Protein AF-A0A950U201-F1 (afdb_monomer_lite)

Structure (mmCIF, N/CA/C/O backbone):
data_AF-A0A950U201-F1
#
_entry.id   AF-A0A950U201-F1
#
loop_
_atom_site.group_PDB
_atom_site.id
_atom_site.type_symbol
_atom_site.label_atom_id
_atom_site.label_alt_id
_atom_site.label_comp_id
_atom_site.label_asym_id
_atom_site.label_entity_id
_atom_site.label_seq_id
_atom_site.pdbx_PDB_ins_code
_atom_site.Cartn_x
_atom_site.Cartn_y
_atom_site.Cartn_z
_atom_site.occupancy
_atom_site.B_iso_or_equiv
_atom_site.auth_seq_id
_atom_site.auth_comp_id
_atom_site.auth_asym_id
_atom_site.auth_atom_id
_atom_site.pdbx_PDB_model_num
ATOM 1 N N . MET A 1 1 ? 47.376 -0.290 -80.838 1.00 70.44 1 MET A N 1
ATOM 2 C CA . MET A 1 1 ? 46.234 0.288 -80.079 1.00 70.44 1 MET A CA 1
ATOM 3 C C . MET A 1 1 ? 45.520 -0.656 -79.091 1.00 70.44 1 MET A C 1
ATOM 5 O O . MET A 1 1 ? 45.036 -0.162 -78.082 1.00 70.44 1 MET A O 1
ATOM 9 N N . LYS A 1 2 ? 45.413 -1.983 -79.304 1.00 83.62 2 LYS A N 1
ATOM 10 C CA . LYS A 1 2 ? 44.666 -2.876 -78.376 1.00 83.62 2 LYS A CA 1
ATOM 11 C C . LYS A 1 2 ? 45.346 -3.121 -77.011 1.00 83.62 2 LYS A C 1
ATOM 13 O O . LYS A 1 2 ? 44.644 -3.292 -76.021 1.00 83.62 2 LYS A O 1
ATOM 18 N N . LEU A 1 3 ? 46.681 -3.108 -76.944 1.00 85.50 3 LEU A N 1
ATOM 19 C CA . LEU A 1 3 ? 47.442 -3.324 -75.699 1.00 85.50 3 LEU A CA 1
ATOM 20 C C . LEU A 1 3 ? 47.261 -2.182 -74.682 1.00 85.50 3 LEU A C 1
ATOM 22 O O . LEU A 1 3 ? 47.041 -2.454 -73.507 1.00 85.50 3 LEU A O 1
ATOM 26 N N . GLY A 1 4 ? 47.244 -0.924 -75.140 1.00 91.75 4 GLY A N 1
ATOM 27 C CA . GLY A 1 4 ? 47.025 0.239 -74.267 1.00 91.75 4 GLY A CA 1
ATOM 28 C C . GLY A 1 4 ? 45.654 0.230 -73.583 1.00 91.75 4 GLY A C 1
ATOM 29 O O . GLY A 1 4 ? 45.561 0.501 -72.395 1.00 91.75 4 GLY A O 1
ATOM 30 N N . ARG A 1 5 ? 44.599 -0.200 -74.292 1.00 93.50 5 ARG A N 1
ATOM 31 C CA . ARG A 1 5 ? 43.252 -0.351 -73.709 1.00 93.50 5 ARG A CA 1
ATOM 32 C C . ARG A 1 5 ? 43.180 -1.409 -72.607 1.00 93.50 5 ARG A C 1
ATOM 34 O O . ARG A 1 5 ? 42.431 -1.233 -71.655 1.00 93.50 5 ARG A O 1
ATOM 41 N N . LYS A 1 6 ? 43.931 -2.510 -72.731 1.00 94.69 6 LYS A N 1
ATOM 42 C CA . LYS A 1 6 ? 43.973 -3.548 -71.689 1.00 94.69 6 LYS A CA 1
ATOM 43 C C . LYS A 1 6 ? 44.673 -3.043 -70.430 1.00 94.69 6 LYS A C 1
ATOM 45 O O . LYS A 1 6 ? 44.169 -3.299 -69.346 1.00 94.69 6 LYS A O 1
ATOM 50 N N . ARG A 1 7 ? 45.774 -2.300 -70.592 1.00 94.81 7 ARG A N 1
ATOM 51 C CA . ARG A 1 7 ? 46.530 -1.720 -69.475 1.00 94.81 7 ARG A CA 1
ATOM 52 C C . ARG A 1 7 ? 45.731 -0.628 -68.747 1.00 94.81 7 ARG A C 1
ATOM 54 O O . ARG A 1 7 ? 45.574 -0.706 -67.541 1.00 94.81 7 ARG A O 1
ATOM 61 N N . ALA A 1 8 ? 45.089 0.278 -69.486 1.00 95.88 8 ALA A N 1
ATOM 62 C CA . ALA A 1 8 ? 44.199 1.279 -68.890 1.00 95.88 8 ALA A CA 1
ATOM 63 C C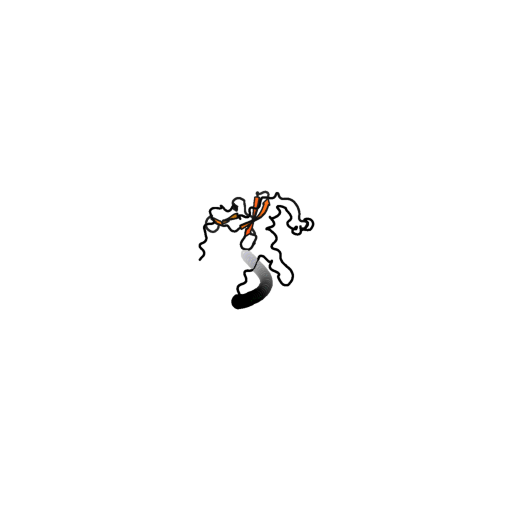 . ALA A 1 8 ? 43.010 0.641 -68.142 1.00 95.88 8 ALA A C 1
ATOM 65 O O . ALA A 1 8 ? 42.592 1.116 -67.092 1.00 95.88 8 ALA A O 1
ATOM 66 N N . ARG A 1 9 ? 42.468 -0.472 -68.659 1.00 96.38 9 ARG A N 1
ATOM 67 C CA . ARG A 1 9 ? 41.408 -1.219 -67.970 1.00 96.38 9 ARG A CA 1
ATOM 68 C C . ARG A 1 9 ? 41.909 -1.896 -66.693 1.00 96.38 9 ARG A C 1
ATOM 70 O O . ARG A 1 9 ? 41.161 -1.910 -65.723 1.00 96.38 9 ARG A O 1
ATOM 77 N N . SER A 1 10 ? 43.108 -2.486 -66.690 1.00 97.00 10 SER A N 1
ATOM 78 C CA . SER A 1 10 ? 43.662 -3.078 -65.465 1.00 97.00 10 SER A CA 1
ATOM 79 C C . SER A 1 10 ? 43.932 -2.007 -64.413 1.00 97.00 10 SER A C 1
ATOM 81 O O . SER A 1 10 ? 43.504 -2.178 -63.283 1.00 97.00 10 SER A O 1
ATOM 83 N N . GLU A 1 11 ? 44.506 -0.869 -64.811 1.00 97.25 11 GLU A N 1
ATOM 84 C CA . GLU A 1 11 ? 44.747 0.273 -63.918 1.00 97.25 11 GLU A CA 1
ATOM 85 C C . GLU A 1 11 ? 43.445 0.792 -63.285 1.00 97.25 11 GLU A C 1
ATOM 87 O O . GLU A 1 11 ? 43.390 1.010 -62.079 1.00 97.25 11 GLU A O 1
ATOM 92 N N . LEU A 1 12 ? 42.361 0.907 -64.064 1.00 97.56 12 LEU A N 1
ATOM 93 C CA . LEU A 1 12 ? 41.042 1.280 -63.536 1.00 97.56 12 LEU A CA 1
ATOM 94 C C . LEU A 1 12 ? 40.477 0.254 -62.544 1.00 97.56 12 LEU A C 1
ATOM 96 O O . LEU A 1 12 ? 39.886 0.638 -61.540 1.00 97.56 12 LEU A O 1
ATOM 100 N N . LEU A 1 13 ? 40.621 -1.045 -62.822 1.00 97.44 13 LEU A N 1
ATOM 101 C CA . LEU A 1 13 ? 40.133 -2.089 -61.917 1.00 97.44 13 LEU A CA 1
ATOM 102 C C . LEU A 1 13 ? 40.917 -2.113 -60.605 1.00 97.44 13 LEU A C 1
ATOM 104 O O . LEU A 1 13 ? 40.315 -2.310 -59.552 1.00 97.44 13 LEU A O 1
ATOM 108 N N . ASP A 1 14 ? 42.229 -1.902 -60.665 1.00 97.44 14 ASP A N 1
ATOM 109 C CA . ASP A 1 14 ? 43.076 -1.853 -59.476 1.00 97.44 14 ASP A CA 1
ATOM 110 C C . ASP A 1 14 ? 42.779 -0.600 -58.639 1.00 97.44 14 ASP A C 1
ATOM 112 O O . ASP A 1 14 ? 42.663 -0.705 -57.420 1.00 97.44 14 ASP A O 1
ATOM 116 N N . ALA A 1 15 ? 42.515 0.547 -59.277 1.00 97.62 15 ALA A N 1
ATOM 117 C CA . ALA A 1 15 ? 42.045 1.751 -58.588 1.00 97.62 15 ALA A CA 1
ATOM 118 C C . ALA A 1 15 ? 40.688 1.538 -57.891 1.00 97.62 15 ALA A C 1
ATOM 120 O O . ALA A 1 15 ? 40.537 1.874 -56.720 1.00 97.62 15 ALA A O 1
ATOM 121 N N . VAL A 1 16 ? 39.710 0.922 -58.569 1.00 98.00 16 VAL A N 1
ATOM 122 C CA . VAL A 1 16 ? 38.400 0.619 -57.961 1.00 98.00 16 VAL A CA 1
ATOM 123 C C . VAL A 1 16 ? 38.535 -0.366 -56.798 1.00 98.00 16 VAL A C 1
ATOM 125 O O . VAL A 1 16 ? 37.840 -0.224 -55.796 1.00 98.00 16 VAL A O 1
ATOM 128 N N . ARG A 1 17 ? 39.424 -1.362 -56.893 1.00 98.00 17 ARG A N 1
ATOM 129 C CA . ARG A 1 17 ? 39.686 -2.290 -55.781 1.00 98.00 17 ARG A CA 1
ATOM 130 C C . ARG A 1 17 ? 40.300 -1.583 -54.583 1.00 98.00 17 ARG A C 1
ATOM 132 O O . ARG A 1 17 ? 39.828 -1.814 -53.477 1.00 98.00 17 ARG A O 1
ATOM 139 N N . ALA A 1 18 ? 41.289 -0.721 -54.806 1.00 97.75 18 ALA A N 1
ATOM 140 C CA . ALA A 1 18 ? 41.896 0.067 -53.740 1.00 97.75 18 ALA A CA 1
ATOM 141 C C . ALA A 1 18 ? 40.850 0.948 -53.036 1.00 97.75 18 ALA A C 1
ATOM 143 O O . ALA A 1 18 ? 40.790 0.964 -51.810 1.00 97.75 18 ALA A O 1
ATOM 144 N N . GLU A 1 19 ? 39.961 1.590 -53.797 1.00 97.69 19 GLU A N 1
ATOM 145 C CA . GLU A 1 19 ? 38.877 2.412 -53.244 1.00 97.69 19 GLU A CA 1
ATOM 146 C C . GLU A 1 19 ? 37.846 1.578 -52.459 1.00 97.69 19 GLU A C 1
ATOM 148 O O . GLU A 1 19 ? 37.371 1.971 -51.391 1.00 97.69 19 GLU A O 1
ATOM 153 N N . LEU A 1 20 ? 37.508 0.382 -52.952 1.00 97.81 20 LEU A N 1
ATOM 154 C CA . LEU A 1 20 ? 36.628 -0.552 -52.243 1.00 97.81 20 LEU A CA 1
ATOM 155 C C . LEU A 1 20 ? 37.269 -1.093 -50.959 1.00 97.81 20 LEU A C 1
ATOM 157 O O . LEU A 1 20 ? 36.578 -1.284 -49.961 1.00 97.81 20 LEU A O 1
ATOM 161 N N . GLU A 1 21 ? 38.575 -1.355 -50.960 1.00 98.19 21 GLU A N 1
ATOM 162 C CA . GLU A 1 21 ? 39.308 -1.777 -49.764 1.00 98.19 21 GLU A CA 1
ATOM 163 C C . GLU A 1 21 ? 39.393 -0.649 -48.735 1.00 98.19 21 GLU A C 1
ATOM 165 O O . GLU A 1 21 ? 39.137 -0.891 -47.553 1.00 98.19 21 GLU A O 1
ATOM 170 N N . TRP A 1 22 ? 39.660 0.578 -49.192 1.00 97.81 22 TRP A N 1
ATOM 171 C CA . TRP A 1 22 ? 39.655 1.778 -48.363 1.00 97.81 22 TRP A CA 1
ATOM 172 C C . TRP A 1 22 ? 38.285 2.007 -47.718 1.00 97.81 22 TRP A C 1
ATOM 174 O O . TRP A 1 22 ? 38.174 1.967 -46.492 1.00 97.81 22 TRP A O 1
ATOM 184 N N . SER A 1 23 ? 37.222 2.119 -48.519 1.00 97.69 23 SER A N 1
ATOM 185 C CA . SER A 1 23 ? 35.851 2.313 -48.018 1.00 97.69 23 SER A CA 1
ATOM 186 C C . SER A 1 23 ? 35.389 1.175 -47.104 1.00 97.69 23 SER A C 1
ATOM 188 O O . SER A 1 23 ? 34.733 1.410 -46.092 1.00 97.69 23 SER A O 1
ATOM 190 N N . ARG A 1 24 ? 35.777 -0.077 -47.384 1.00 98.25 24 ARG A N 1
ATOM 191 C CA . ARG A 1 24 ? 35.506 -1.206 -46.483 1.00 98.25 24 ARG A CA 1
ATOM 192 C C . ARG A 1 24 ? 36.244 -1.075 -45.153 1.00 98.25 24 ARG A C 1
ATOM 194 O O . ARG A 1 24 ? 35.693 -1.472 -44.127 1.00 98.25 24 ARG A O 1
ATOM 201 N N . SER A 1 25 ? 37.489 -0.604 -45.161 1.00 98.06 25 SER A N 1
ATOM 202 C CA . SER A 1 25 ? 38.249 -0.371 -43.931 1.00 98.06 25 SER A CA 1
ATOM 203 C C . SER A 1 25 ? 37.623 0.749 -43.097 1.00 98.06 25 SER A C 1
ATOM 205 O O . SER A 1 25 ? 37.403 0.554 -41.907 1.00 98.06 25 SER A O 1
ATOM 207 N N . GLU A 1 26 ? 37.205 1.839 -43.739 1.00 98.06 26 GLU A N 1
ATOM 208 C CA . GLU A 1 26 ? 36.531 2.971 -43.104 1.00 98.06 26 GLU A CA 1
ATOM 209 C C . GLU A 1 26 ? 35.187 2.560 -42.489 1.00 98.06 26 GLU A C 1
ATOM 211 O O . GLU A 1 26 ? 34.942 2.815 -41.312 1.00 98.06 26 GLU A O 1
ATOM 216 N N . LEU A 1 27 ? 34.355 1.821 -43.232 1.00 98.00 27 LEU A N 1
ATOM 217 C CA . LEU A 1 27 ? 33.089 1.291 -42.717 1.00 98.00 27 LEU A CA 1
ATOM 218 C C . LEU A 1 27 ? 33.292 0.334 -41.538 1.00 98.00 27 LEU A C 1
ATOM 220 O O . LEU A 1 27 ? 32.489 0.331 -40.610 1.00 98.00 27 LEU A O 1
ATOM 224 N N . ARG A 1 28 ? 34.348 -0.487 -41.550 1.00 98.00 28 ARG A N 1
ATOM 225 C CA . ARG A 1 28 ? 34.658 -1.378 -40.420 1.00 98.00 28 ARG A CA 1
ATOM 226 C C . ARG A 1 28 ? 35.039 -0.596 -39.173 1.00 98.00 28 ARG A C 1
ATOM 228 O O . ARG A 1 28 ? 34.566 -0.955 -38.101 1.00 98.00 28 ARG A O 1
ATOM 235 N N . THR A 1 29 ? 35.852 0.446 -39.319 1.00 98.31 29 THR A N 1
ATOM 236 C CA . THR A 1 29 ? 36.206 1.337 -38.210 1.00 98.31 29 THR A CA 1
ATOM 237 C C . THR A 1 29 ? 34.962 2.041 -37.676 1.00 98.31 29 THR A C 1
ATOM 239 O O . THR A 1 29 ? 34.678 1.938 -36.490 1.00 98.31 29 THR A O 1
ATOM 242 N N . ALA A 1 30 ? 34.135 2.620 -38.553 1.00 97.81 30 ALA A N 1
ATOM 243 C CA . ALA A 1 30 ? 32.898 3.289 -38.152 1.00 97.81 30 ALA A CA 1
ATOM 244 C C . ALA A 1 30 ? 31.910 2.349 -37.435 1.00 97.81 30 ALA A C 1
ATOM 246 O O . ALA A 1 30 ? 31.263 2.743 -36.467 1.00 97.81 30 ALA A O 1
ATOM 247 N N . VAL A 1 31 ? 31.793 1.092 -37.882 1.00 97.81 31 VAL A N 1
ATOM 248 C CA . VAL A 1 31 ? 30.963 0.086 -37.201 1.00 97.81 31 VAL A CA 1
ATOM 249 C C . VAL A 1 31 ? 31.554 -0.296 -35.844 1.00 97.81 31 VAL A C 1
ATOM 251 O O . VAL A 1 31 ? 30.794 -0.442 -34.892 1.00 97.81 31 VAL A O 1
ATOM 254 N N . ALA A 1 32 ? 32.876 -0.451 -35.732 1.00 97.81 32 ALA A N 1
ATOM 255 C CA . ALA A 1 32 ? 33.525 -0.749 -34.456 1.00 97.81 32 ALA A CA 1
ATOM 256 C C . ALA A 1 32 ? 33.306 0.377 -33.432 1.00 97.81 32 ALA A C 1
ATOM 258 O O . ALA A 1 32 ? 32.939 0.093 -32.293 1.00 97.81 32 ALA A O 1
ATOM 259 N N . ASP A 1 33 ? 33.430 1.635 -33.859 1.00 98.19 33 ASP A N 1
ATOM 260 C CA . ASP A 1 33 ? 33.184 2.806 -33.012 1.00 98.19 33 ASP A CA 1
ATOM 261 C C . ASP A 1 33 ? 31.715 2.881 -32.568 1.00 98.19 33 ASP A C 1
ATOM 263 O O . ASP A 1 33 ? 31.424 3.074 -31.388 1.00 98.19 33 ASP A O 1
ATOM 267 N N . ALA A 1 34 ? 30.774 2.647 -33.490 1.00 97.69 34 ALA A N 1
ATOM 268 C CA . ALA A 1 34 ? 29.349 2.626 -33.165 1.00 97.69 34 ALA A CA 1
ATOM 269 C C . ALA A 1 34 ? 28.983 1.492 -32.189 1.00 97.69 34 ALA A C 1
ATOM 271 O O . ALA A 1 34 ? 28.138 1.680 -31.314 1.00 97.69 34 ALA A O 1
ATOM 272 N N . VAL A 1 35 ? 29.610 0.316 -32.318 1.00 98.00 35 VAL A N 1
ATOM 273 C CA . VAL A 1 35 ? 29.428 -0.792 -31.366 1.00 98.00 35 VAL A CA 1
ATOM 274 C C . VAL A 1 35 ? 29.962 -0.404 -29.991 1.00 98.00 35 VAL A C 1
ATOM 276 O O . VAL A 1 35 ? 29.238 -0.577 -29.014 1.00 98.00 35 VAL A O 1
ATOM 279 N N . ALA A 1 36 ? 31.159 0.183 -29.912 1.00 97.81 36 ALA A N 1
ATOM 280 C CA . ALA A 1 36 ? 31.736 0.634 -28.648 1.00 97.81 36 ALA A CA 1
ATOM 281 C C . ALA A 1 36 ? 30.849 1.683 -27.948 1.00 97.81 36 ALA A C 1
ATOM 283 O O . ALA A 1 36 ? 30.594 1.572 -26.750 1.00 97.81 36 ALA A O 1
ATOM 284 N N . GLU A 1 37 ? 30.296 2.646 -28.695 1.00 98.44 37 GLU A N 1
ATOM 285 C CA . GLU A 1 37 ? 29.373 3.651 -28.148 1.00 98.44 37 GLU A CA 1
ATOM 286 C C . GLU A 1 37 ? 28.074 3.015 -27.620 1.00 98.44 37 GLU A C 1
ATOM 288 O O . GLU A 1 37 ? 27.569 3.374 -26.551 1.00 98.44 37 GLU A O 1
ATOM 293 N N . VAL A 1 38 ? 27.507 2.056 -28.361 1.00 97.94 38 VAL A N 1
ATOM 294 C CA . VAL A 1 38 ? 26.298 1.339 -27.932 1.00 97.94 38 VAL A CA 1
ATOM 295 C C . VAL A 1 38 ? 26.579 0.493 -26.693 1.00 97.94 38 VAL A C 1
ATOM 297 O O . VAL A 1 38 ? 25.757 0.487 -25.775 1.00 97.94 38 VAL A O 1
ATOM 300 N N . GLU A 1 39 ? 27.723 -0.188 -26.634 1.00 98.12 39 GLU A N 1
ATOM 301 C CA . GLU A 1 39 ? 28.146 -0.961 -25.467 1.00 98.12 39 GLU A CA 1
ATOM 302 C C . GLU A 1 39 ? 28.308 -0.062 -24.242 1.00 98.12 39 GLU A C 1
ATOM 304 O O . GLU A 1 39 ? 27.713 -0.354 -23.205 1.00 98.12 39 GLU A O 1
ATOM 309 N N . GLU A 1 40 ? 29.023 1.058 -24.348 1.00 98.50 40 GLU A N 1
ATOM 310 C CA . GLU A 1 40 ? 29.185 2.018 -23.250 1.00 98.50 40 GLU A CA 1
ATOM 311 C C . GLU A 1 40 ? 27.827 2.540 -22.759 1.00 98.50 40 GLU A C 1
ATOM 313 O O . GLU A 1 40 ? 27.529 2.537 -21.559 1.00 98.50 40 GLU A O 1
ATOM 318 N N . ARG A 1 41 ? 26.942 2.908 -23.692 1.00 98.50 41 ARG A N 1
ATOM 319 C CA . ARG A 1 41 ? 25.591 3.379 -23.373 1.00 98.50 41 ARG A CA 1
ATOM 320 C C . ARG A 1 41 ? 24.750 2.306 -22.680 1.00 98.50 41 ARG A C 1
ATOM 322 O O . ARG A 1 41 ? 23.961 2.633 -21.791 1.00 98.50 41 ARG A O 1
ATOM 329 N N . LEU A 1 42 ? 24.872 1.040 -23.082 1.00 98.12 42 LEU A N 1
ATOM 330 C CA . LEU A 1 42 ? 24.167 -0.073 -22.443 1.00 98.12 42 LEU A CA 1
ATOM 331 C C . LEU A 1 42 ? 24.702 -0.346 -21.036 1.00 98.12 42 LEU A C 1
ATOM 333 O O . LEU A 1 42 ? 23.889 -0.497 -20.126 1.00 98.12 42 LEU A O 1
ATOM 337 N N . HIS A 1 43 ? 26.021 -0.337 -20.836 1.00 98.38 43 HIS A N 1
ATOM 338 C CA . HIS A 1 43 ? 26.624 -0.481 -19.508 1.00 98.38 43 HIS A CA 1
ATOM 339 C C . HIS A 1 43 ? 26.171 0.644 -18.574 1.00 98.38 43 HIS A C 1
ATOM 341 O O . HIS A 1 43 ? 25.655 0.368 -17.496 1.00 98.38 43 HIS A O 1
ATOM 347 N N . SER A 1 44 ? 26.221 1.897 -19.035 1.00 98.38 44 SER A N 1
ATOM 348 C CA . SER A 1 44 ? 25.735 3.047 -18.263 1.00 98.38 44 SER A CA 1
ATOM 349 C C . SER A 1 44 ? 24.260 2.902 -17.857 1.00 98.38 44 SER A C 1
ATOM 351 O O . SER A 1 44 ? 23.895 3.187 -16.716 1.00 98.38 44 SER A O 1
ATOM 353 N N . ARG A 1 45 ? 23.399 2.405 -18.756 1.00 98.50 45 ARG A N 1
ATOM 354 C CA . ARG A 1 45 ? 21.980 2.156 -18.445 1.00 98.50 45 ARG A CA 1
ATOM 355 C C . ARG A 1 45 ? 21.770 0.998 -17.472 1.00 98.50 45 ARG A C 1
ATOM 357 O O . ARG A 1 45 ? 20.844 1.064 -16.666 1.00 98.50 45 ARG A O 1
ATOM 364 N N . LEU A 1 46 ? 22.573 -0.062 -17.563 1.00 98.06 46 LEU A N 1
ATOM 365 C CA . LEU A 1 46 ? 22.513 -1.185 -16.627 1.00 98.06 46 LEU A CA 1
ATOM 366 C C . LEU A 1 46 ? 22.955 -0.756 -15.227 1.00 98.06 46 LEU A C 1
ATOM 368 O O . LEU A 1 46 ? 22.264 -1.081 -14.264 1.00 98.06 46 LEU A O 1
ATOM 372 N N . ASP A 1 47 ? 24.023 0.035 -15.125 1.00 98.44 47 ASP A N 1
ATOM 373 C CA . ASP A 1 47 ? 24.496 0.593 -13.857 1.00 98.44 47 ASP A CA 1
ATOM 374 C C . ASP A 1 47 ? 23.450 1.510 -13.221 1.00 98.44 47 ASP A C 1
ATOM 376 O O . ASP A 1 47 ? 23.170 1.411 -12.026 1.00 98.44 47 ASP A O 1
ATOM 380 N N . GLU A 1 48 ? 22.819 2.374 -14.018 1.00 98.44 48 GLU A N 1
ATOM 381 C CA . GLU A 1 48 ? 21.756 3.247 -13.524 1.00 98.44 48 GLU A CA 1
ATOM 382 C C . GLU A 1 48 ? 20.541 2.443 -13.047 1.00 98.44 48 GLU A C 1
ATOM 384 O O . GLU A 1 48 ? 20.012 2.689 -11.962 1.00 98.44 48 GLU A O 1
ATOM 389 N N . ARG A 1 49 ? 20.133 1.415 -13.800 1.00 98.31 49 ARG A N 1
ATOM 390 C CA . ARG A 1 49 ? 19.051 0.519 -13.377 1.00 98.31 49 ARG A CA 1
ATOM 391 C C . ARG A 1 49 ? 19.397 -0.207 -12.076 1.00 98.31 49 ARG A C 1
ATOM 393 O O . ARG A 1 49 ? 18.540 -0.283 -11.200 1.00 98.31 49 ARG A O 1
ATOM 400 N N . ALA A 1 50 ? 20.626 -0.700 -11.934 1.00 98.12 50 ALA A N 1
ATOM 401 C CA . ALA A 1 50 ? 21.085 -1.371 -10.720 1.00 98.12 50 ALA A CA 1
ATOM 402 C C . ALA A 1 50 ? 21.062 -0.429 -9.504 1.00 98.12 50 ALA A C 1
ATOM 404 O O . ALA A 1 50 ? 20.676 -0.839 -8.410 1.00 98.12 50 ALA A O 1
ATOM 405 N N . ARG A 1 51 ? 21.405 0.853 -9.690 1.00 98.44 51 ARG A N 1
ATOM 406 C CA . ARG A 1 51 ? 21.294 1.875 -8.636 1.00 98.44 51 ARG A CA 1
ATOM 407 C C . ARG A 1 51 ? 19.847 2.129 -8.232 1.00 98.44 51 ARG A C 1
ATOM 409 O O . ARG A 1 51 ? 19.548 2.129 -7.041 1.00 98.44 51 ARG A O 1
ATOM 416 N N . VAL A 1 52 ? 18.953 2.318 -9.203 1.00 98.38 52 VAL A N 1
ATOM 417 C CA . VAL A 1 52 ? 17.520 2.527 -8.935 1.00 98.38 52 VAL A CA 1
ATOM 418 C C . VAL A 1 52 ? 16.922 1.320 -8.209 1.00 98.38 52 VAL A C 1
ATOM 420 O O . VAL A 1 52 ? 16.181 1.491 -7.243 1.00 98.38 52 VAL A O 1
ATOM 423 N N . GLU A 1 53 ? 17.281 0.104 -8.622 1.00 98.19 53 GLU A N 1
ATOM 424 C CA . GLU A 1 53 ? 16.848 -1.131 -7.965 1.00 98.19 53 GLU A CA 1
ATOM 425 C C . GLU A 1 53 ? 17.357 -1.220 -6.520 1.00 98.19 53 GLU A C 1
ATOM 427 O O . GLU A 1 53 ? 16.572 -1.495 -5.613 1.00 98.19 53 GLU A O 1
ATOM 432 N N . ALA A 1 54 ? 18.631 -0.903 -6.271 1.00 98.25 54 ALA A N 1
ATOM 433 C CA . ALA A 1 54 ? 19.190 -0.883 -4.921 1.00 98.25 54 ALA A CA 1
ATOM 434 C C . ALA A 1 54 ? 18.478 0.132 -4.006 1.00 98.25 54 ALA A C 1
ATOM 436 O O . ALA A 1 54 ? 18.173 -0.183 -2.854 1.00 98.25 54 ALA A O 1
ATOM 437 N N . VAL A 1 55 ? 18.162 1.328 -4.518 1.00 98.44 55 VAL A N 1
ATOM 438 C CA . VAL A 1 55 ? 17.398 2.346 -3.776 1.00 98.44 55 VAL A CA 1
ATOM 439 C C . VAL A 1 55 ? 15.980 1.857 -3.477 1.00 98.44 55 VAL A C 1
ATOM 441 O O . VAL A 1 55 ? 15.522 1.983 -2.341 1.00 98.44 55 VAL A O 1
ATOM 444 N N . ALA A 1 56 ? 15.298 1.257 -4.455 1.00 97.88 56 ALA A N 1
ATOM 445 C CA . ALA A 1 56 ? 13.948 0.730 -4.274 1.00 97.88 56 ALA A CA 1
ATOM 446 C C . ALA A 1 56 ? 13.903 -0.404 -3.234 1.00 97.88 56 ALA A C 1
ATOM 448 O O . ALA A 1 56 ? 13.030 -0.406 -2.366 1.00 97.88 56 ALA A O 1
ATOM 449 N N . ILE A 1 57 ? 14.867 -1.332 -3.267 1.00 98.31 57 ILE A N 1
ATOM 450 C CA . ILE A 1 57 ? 15.003 -2.393 -2.256 1.00 98.31 57 ILE A CA 1
ATOM 451 C C . ILE A 1 57 ? 15.235 -1.786 -0.867 1.00 98.31 57 ILE A C 1
ATOM 453 O O . ILE A 1 57 ? 14.608 -2.219 0.100 1.00 98.31 57 ILE A O 1
ATOM 457 N N . GLY A 1 58 ? 16.079 -0.754 -0.763 1.00 97.81 58 GLY A N 1
ATOM 458 C CA . GLY A 1 58 ? 16.308 -0.029 0.489 1.00 97.81 58 GLY A CA 1
ATOM 459 C C . GLY A 1 58 ? 15.030 0.596 1.057 1.00 97.81 58 GLY A C 1
ATOM 460 O O . GLY A 1 58 ? 14.711 0.388 2.226 1.00 97.81 58 GLY A O 1
ATOM 461 N N . GLN A 1 59 ? 14.251 1.288 0.220 1.00 98.06 59 GLN A N 1
ATOM 462 C CA . GLN A 1 59 ? 12.977 1.906 0.615 1.00 98.06 59 GLN A CA 1
ATOM 463 C C . GLN A 1 59 ? 11.923 0.868 1.033 1.00 98.06 59 GLN A C 1
ATOM 465 O O . GLN A 1 59 ? 11.200 1.064 2.014 1.00 98.06 59 GLN A O 1
ATOM 470 N N . LEU A 1 60 ? 11.836 -0.263 0.326 1.00 98.25 60 LEU A N 1
ATOM 471 C CA . LEU A 1 60 ? 10.952 -1.367 0.709 1.00 98.25 60 LEU A CA 1
ATOM 472 C C . LEU A 1 60 ? 11.375 -1.999 2.044 1.00 98.25 60 LEU A C 1
ATOM 474 O O . LEU A 1 60 ? 10.523 -2.321 2.870 1.00 98.25 60 LEU A O 1
ATOM 478 N N . GLY A 1 61 ? 12.680 -2.123 2.293 1.00 97.94 61 GLY A N 1
ATOM 479 C CA . GLY A 1 61 ? 13.207 -2.579 3.580 1.00 97.94 61 GLY A CA 1
ATOM 480 C C . GLY A 1 61 ? 12.851 -1.633 4.730 1.00 97.94 61 GLY A C 1
ATOM 481 O O . GLY A 1 61 ? 12.388 -2.082 5.778 1.00 97.94 61 GLY A O 1
ATOM 482 N N . GLU A 1 62 ? 13.001 -0.324 4.523 1.00 98.12 62 GLU A N 1
ATOM 483 C CA . GLU A 1 62 ? 12.666 0.696 5.523 1.00 98.12 62 GLU A CA 1
ATOM 484 C C . GLU A 1 62 ? 11.165 0.718 5.843 1.00 98.12 62 GLU A C 1
ATOM 486 O O . GLU A 1 62 ? 10.772 0.671 7.009 1.00 98.12 62 GLU A O 1
ATOM 491 N N . THR A 1 63 ? 10.311 0.727 4.817 1.00 97.88 63 THR A N 1
ATOM 492 C CA . THR A 1 63 ? 8.851 0.681 5.004 1.00 97.88 63 THR A CA 1
ATOM 493 C C . THR A 1 63 ? 8.402 -0.610 5.693 1.00 97.88 63 THR A C 1
ATOM 495 O O . THR A 1 63 ? 7.535 -0.566 6.569 1.00 97.88 63 THR A O 1
ATOM 498 N N . GLY A 1 64 ? 9.031 -1.747 5.375 1.00 97.38 64 GLY A N 1
ATOM 499 C CA . GLY A 1 64 ? 8.819 -3.013 6.076 1.00 97.38 64 GLY A CA 1
ATOM 500 C C . GLY A 1 64 ? 9.185 -2.939 7.562 1.00 97.38 64 GLY A C 1
ATOM 501 O O . GLY A 1 64 ? 8.404 -3.377 8.408 1.00 97.38 64 GLY A O 1
ATOM 502 N N . ALA A 1 65 ? 10.324 -2.326 7.898 1.00 97.88 65 ALA A N 1
ATOM 503 C CA . ALA A 1 65 ? 10.743 -2.126 9.285 1.00 97.88 65 ALA A CA 1
ATOM 504 C C . ALA A 1 65 ? 9.770 -1.216 10.059 1.00 97.88 65 ALA A C 1
ATOM 506 O O . ALA A 1 65 ? 9.368 -1.552 11.174 1.00 97.88 65 ALA A O 1
ATOM 507 N N . GLN A 1 66 ? 9.322 -0.114 9.448 1.00 97.56 66 GLN A N 1
ATOM 508 C CA . GLN A 1 66 ? 8.333 0.794 10.043 1.00 97.56 66 GLN A CA 1
ATOM 509 C C . GLN A 1 66 ? 6.984 0.100 10.291 1.00 97.56 66 GLN A C 1
ATOM 511 O O . GLN A 1 66 ? 6.357 0.307 11.333 1.00 97.56 66 GLN A O 1
ATOM 516 N N . LEU A 1 67 ? 6.524 -0.738 9.354 1.00 98.06 67 LEU A N 1
ATOM 517 C CA . LEU A 1 67 ? 5.297 -1.515 9.532 1.00 98.06 67 LEU A CA 1
ATOM 518 C C . LEU A 1 67 ? 5.445 -2.523 10.678 1.00 98.06 67 LEU A C 1
ATOM 520 O O . LEU A 1 67 ? 4.552 -2.613 11.520 1.00 98.06 67 LEU A O 1
ATOM 524 N N . GLY A 1 68 ? 6.580 -3.225 10.745 1.00 97.31 68 GLY A N 1
ATOM 525 C CA . GLY A 1 68 ? 6.895 -4.144 11.840 1.00 97.31 68 GLY A CA 1
ATOM 526 C C . GLY A 1 68 ? 6.885 -3.455 13.206 1.00 97.31 68 GLY A C 1
ATOM 527 O O . GLY A 1 68 ? 6.304 -3.975 14.159 1.00 97.31 68 GLY A O 1
ATOM 528 N N . GLU A 1 69 ? 7.440 -2.244 13.298 1.00 98.38 69 GLU A N 1
ATOM 529 C CA . GLU A 1 69 ? 7.400 -1.454 14.529 1.00 98.38 69 GLU A CA 1
ATOM 530 C C . GLU A 1 69 ? 5.965 -1.085 14.930 1.00 98.38 69 GLU A C 1
ATOM 532 O O . GLU A 1 69 ? 5.579 -1.275 16.086 1.00 98.38 69 GLU A O 1
ATOM 537 N N . ARG A 1 70 ? 5.151 -0.602 13.982 1.00 97.94 70 ARG A N 1
ATOM 538 C CA . ARG A 1 70 ? 3.744 -0.255 14.241 1.00 97.94 70 ARG A CA 1
ATOM 539 C C . ARG A 1 70 ? 2.930 -1.462 14.698 1.00 97.94 70 ARG A C 1
ATOM 541 O O . ARG A 1 70 ? 2.150 -1.330 15.638 1.00 97.94 70 ARG A O 1
ATOM 548 N N . VAL A 1 71 ? 3.125 -2.633 14.090 1.00 98.25 71 VAL A N 1
ATOM 549 C CA . VAL A 1 71 ? 2.465 -3.879 14.519 1.00 98.25 71 VAL A CA 1
ATOM 550 C C . VAL A 1 71 ? 2.834 -4.209 15.967 1.00 98.25 71 VAL A C 1
ATOM 552 O O . VAL A 1 71 ? 1.941 -4.375 16.795 1.00 98.25 71 VAL A O 1
ATOM 555 N N . ALA A 1 72 ? 4.122 -4.169 16.318 1.00 97.31 72 ALA A N 1
ATOM 556 C CA . ALA A 1 72 ? 4.564 -4.411 17.692 1.00 97.31 72 ALA A CA 1
ATOM 557 C C . ALA A 1 72 ? 4.030 -3.363 18.692 1.00 97.31 72 ALA A C 1
ATOM 559 O O . ALA A 1 72 ? 3.835 -3.663 19.872 1.00 97.31 72 ALA A O 1
ATOM 560 N N . GLN A 1 73 ? 3.820 -2.114 18.261 1.00 98.25 73 GLN A N 1
ATOM 561 C CA . GLN A 1 73 ? 3.183 -1.079 19.082 1.00 98.25 73 GLN A CA 1
ATOM 562 C C . GLN A 1 73 ? 1.692 -1.372 19.312 1.00 98.25 73 GLN A C 1
ATOM 564 O O . GLN A 1 73 ? 1.216 -1.201 20.437 1.00 98.25 73 GLN A O 1
ATOM 569 N N . PHE A 1 74 ? 0.967 -1.838 18.2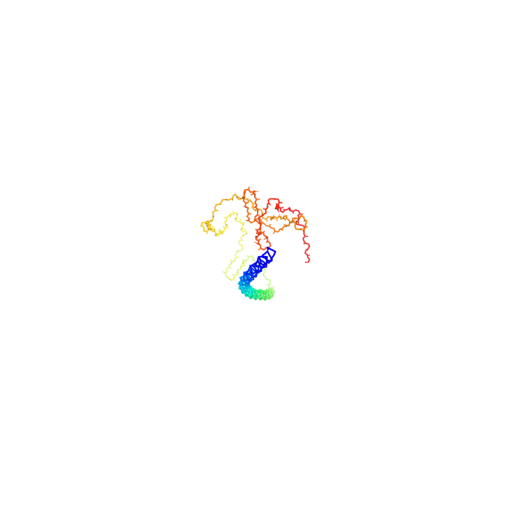87 1.00 96.25 74 PHE A N 1
ATOM 570 C CA . PHE A 1 74 ? -0.436 -2.242 18.413 1.00 96.25 74 PHE A CA 1
ATOM 571 C C . PHE A 1 74 ? -0.607 -3.451 19.331 1.00 96.25 74 PHE A C 1
ATOM 573 O O . PHE A 1 74 ? -1.472 -3.415 20.203 1.00 96.25 74 PHE A O 1
ATOM 580 N N . GLU A 1 75 ? 0.247 -4.468 19.216 1.00 98.06 75 GLU A N 1
ATOM 581 C CA . GLU A 1 75 ? 0.239 -5.627 20.121 1.00 98.06 75 GLU A CA 1
ATOM 582 C C . GLU A 1 75 ? 0.404 -5.189 21.584 1.00 98.06 75 GLU A C 1
ATOM 584 O O . GLU A 1 75 ? -0.430 -5.506 22.432 1.00 98.06 75 GLU A O 1
ATOM 589 N N . ARG A 1 76 ? 1.395 -4.330 21.863 1.00 98.44 76 ARG A N 1
ATOM 590 C CA . ARG A 1 76 ? 1.612 -3.740 23.197 1.00 98.44 76 ARG A CA 1
ATOM 591 C C . ARG A 1 76 ? 0.453 -2.867 23.682 1.00 98.44 76 ARG A C 1
ATOM 593 O O . ARG A 1 76 ? 0.292 -2.657 24.885 1.00 98.44 76 ARG A O 1
ATOM 600 N N . ALA A 1 77 ? -0.306 -2.250 22.782 1.00 98.06 77 ALA A N 1
ATOM 601 C CA . ALA A 1 77 ? -1.486 -1.471 23.150 1.00 98.06 77 ALA A CA 1
ATOM 602 C C . ALA A 1 77 ? -2.658 -2.391 23.521 1.00 98.06 77 ALA A C 1
ATOM 604 O O . ALA A 1 77 ? -3.297 -2.169 24.548 1.00 98.06 77 ALA A O 1
ATOM 605 N N . LEU A 1 78 ? -2.893 -3.447 22.740 1.00 97.75 78 LEU A N 1
ATOM 606 C CA . LEU A 1 78 ? -3.933 -4.440 23.011 1.00 97.75 78 LEU A CA 1
ATOM 607 C C . LEU A 1 78 ? -3.676 -5.197 24.316 1.00 97.75 78 LEU A C 1
ATOM 609 O O . LEU A 1 78 ? -4.603 -5.373 25.103 1.00 97.75 78 LEU A O 1
ATOM 613 N N . GLU A 1 79 ? -2.425 -5.557 24.602 1.00 98.44 79 GLU A N 1
ATOM 614 C CA . GLU A 1 79 ? -2.043 -6.193 25.869 1.00 98.44 79 GLU A CA 1
ATOM 615 C C . GLU A 1 79 ? -2.345 -5.292 27.080 1.00 98.44 79 GLU A C 1
ATOM 617 O O . GLU A 1 79 ? -2.892 -5.745 28.091 1.00 98.44 79 GLU A O 1
ATOM 622 N N . ARG A 1 80 ? -2.078 -3.983 26.960 1.00 98.56 80 ARG A N 1
ATOM 623 C CA . ARG A 1 80 ? -2.418 -2.996 27.998 1.00 98.56 80 ARG A CA 1
ATOM 624 C C . ARG A 1 80 ? -3.927 -2.861 28.193 1.00 98.56 80 ARG A C 1
ATOM 626 O O . ARG A 1 80 ? -4.383 -2.781 29.334 1.00 98.56 80 ARG A O 1
ATOM 633 N N . ILE A 1 81 ? -4.699 -2.845 27.106 1.00 98.31 81 ILE A N 1
ATOM 634 C CA . ILE A 1 81 ? -6.166 -2.789 27.165 1.00 98.31 81 ILE A CA 1
ATOM 635 C C . ILE A 1 81 ? -6.710 -4.047 27.848 1.00 98.31 81 ILE A C 1
ATOM 637 O O . ILE A 1 81 ? -7.488 -3.917 28.788 1.00 98.31 81 ILE A O 1
ATOM 641 N N . SER A 1 82 ? -6.244 -5.237 27.455 1.00 97.81 82 SER A N 1
ATOM 642 C CA . SER A 1 82 ? -6.628 -6.504 28.092 1.00 97.81 82 SER A CA 1
ATOM 643 C C . SER A 1 82 ? -6.345 -6.483 29.594 1.00 97.81 82 SER A C 1
ATOM 645 O O . SER A 1 82 ? -7.252 -6.707 30.389 1.00 97.81 82 SER A O 1
ATOM 647 N N . SER A 1 83 ? -5.130 -6.090 29.988 1.00 98.31 83 SER A N 1
ATOM 648 C CA . SER A 1 83 ? -4.739 -5.981 31.401 1.00 98.31 83 SER A CA 1
ATOM 649 C C . SER A 1 83 ? -5.632 -5.008 32.184 1.00 98.31 83 SER A C 1
ATOM 651 O O . SER A 1 83 ? -5.955 -5.234 33.349 1.00 98.31 83 SER A O 1
ATOM 653 N N . THR A 1 84 ? -6.057 -3.915 31.542 1.00 98.44 84 THR A N 1
ATOM 654 C CA . THR A 1 84 ? -6.954 -2.921 32.150 1.00 98.44 84 THR A CA 1
ATOM 655 C C . THR A 1 84 ? -8.372 -3.475 32.306 1.00 98.44 84 THR A C 1
ATOM 657 O O . THR A 1 84 ? -9.012 -3.251 33.334 1.00 98.44 84 THR A O 1
ATOM 660 N N . CYS A 1 85 ? -8.862 -4.223 31.314 1.00 97.56 85 CYS A N 1
ATOM 661 C CA . CYS A 1 85 ? -10.149 -4.909 31.377 1.00 97.56 85 CYS A CA 1
ATOM 662 C C . CYS A 1 85 ? -10.171 -5.970 32.485 1.00 97.56 85 CYS A C 1
ATOM 664 O O . CYS A 1 85 ? -11.126 -5.997 33.260 1.00 97.56 85 CYS A O 1
ATOM 666 N N . ASP A 1 86 ? -9.116 -6.776 32.614 1.00 98.31 86 ASP A N 1
ATOM 667 C CA . ASP A 1 86 ? -8.998 -7.791 33.668 1.00 98.31 86 ASP A CA 1
ATOM 668 C C . ASP 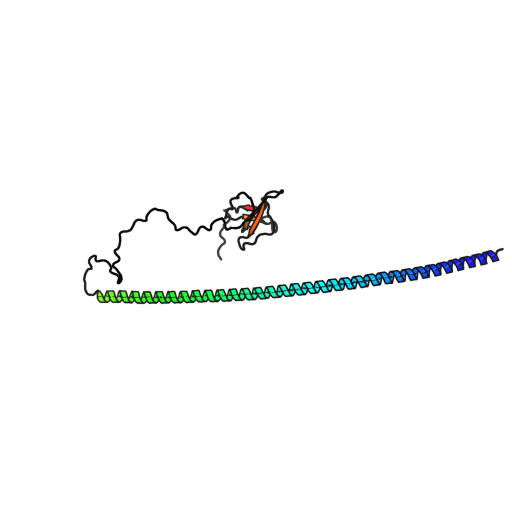A 1 86 ? -9.028 -7.154 35.062 1.00 98.31 86 ASP A C 1
ATOM 670 O O . ASP A 1 86 ? -9.765 -7.603 35.946 1.00 98.31 86 ASP A O 1
ATOM 674 N N . LEU A 1 87 ? -8.300 -6.046 35.246 1.00 98.56 87 LEU A N 1
ATOM 675 C CA . LEU A 1 87 ? -8.327 -5.281 36.492 1.00 98.56 87 LEU A CA 1
ATOM 676 C C . LEU A 1 87 ? -9.733 -4.745 36.799 1.00 98.56 87 LEU A C 1
ATOM 678 O O . LEU A 1 87 ? -10.212 -4.887 37.923 1.00 98.56 87 LEU A O 1
ATOM 682 N N . ALA A 1 88 ? -10.416 -4.165 35.810 1.00 97.69 88 ALA A N 1
ATOM 683 C CA . ALA A 1 88 ? -11.768 -3.641 35.987 1.00 97.69 88 ALA A CA 1
ATOM 684 C C . ALA A 1 88 ? -12.771 -4.747 36.360 1.00 97.69 88 ALA A C 1
ATOM 686 O O . ALA A 1 88 ? -13.590 -4.559 37.265 1.00 97.69 88 ALA A O 1
ATOM 687 N N . VAL A 1 89 ? -12.686 -5.915 35.712 1.00 98.19 89 VAL A N 1
ATOM 688 C CA . VAL A 1 89 ? -13.505 -7.091 36.044 1.00 98.19 89 VAL A CA 1
ATOM 689 C C . VAL A 1 89 ? -13.245 -7.533 37.481 1.00 98.19 89 VAL A C 1
ATOM 691 O O . VAL A 1 89 ? -14.201 -7.724 38.236 1.00 98.19 89 VAL A O 1
ATOM 694 N N . HIS A 1 90 ? -11.978 -7.631 37.886 1.00 98.38 90 HIS A N 1
ATOM 695 C CA . HIS A 1 90 ? -11.605 -7.986 39.252 1.00 98.38 90 HIS A CA 1
ATOM 696 C C . HIS A 1 90 ? -12.179 -6.994 40.278 1.00 98.38 90 HIS A C 1
ATOM 698 O O . HIS A 1 90 ? -12.798 -7.404 41.260 1.00 98.38 90 HIS A O 1
ATOM 704 N N . THR A 1 91 ? -12.063 -5.685 40.035 1.00 98.06 91 THR A N 1
ATOM 705 C CA . THR A 1 91 ? -12.637 -4.655 40.917 1.00 98.06 91 THR A CA 1
ATOM 706 C C . THR A 1 91 ? -14.159 -4.773 41.028 1.00 98.06 91 THR A C 1
ATOM 708 O O . THR A 1 91 ? -14.707 -4.678 42.126 1.00 98.06 91 THR A O 1
ATOM 711 N N . VAL A 1 92 ? -14.868 -5.019 39.921 1.00 97.94 92 VAL A N 1
ATOM 712 C CA . VAL A 1 92 ? -16.328 -5.219 39.940 1.00 97.94 92 VAL A CA 1
ATOM 713 C C . VAL A 1 92 ? -16.710 -6.467 40.738 1.00 97.94 92 VAL A C 1
ATOM 715 O O . VAL A 1 92 ? -17.674 -6.430 41.506 1.00 97.94 92 VAL A O 1
ATOM 718 N N . GLN A 1 93 ? -15.961 -7.560 40.588 1.00 97.75 93 GLN A N 1
ATOM 719 C CA . GLN A 1 93 ? -16.183 -8.791 41.348 1.00 97.75 93 GLN A CA 1
ATOM 720 C C . GLN A 1 93 ? -15.952 -8.582 42.850 1.00 97.75 93 GLN A C 1
ATOM 722 O O . GLN A 1 93 ? -16.788 -9.005 43.649 1.00 97.75 93 GLN A O 1
ATOM 727 N N . MET A 1 94 ? -14.887 -7.872 43.229 1.00 98.19 94 MET A N 1
ATOM 728 C CA . MET A 1 94 ? -14.588 -7.535 44.623 1.00 98.19 94 MET A CA 1
ATOM 729 C C . MET A 1 94 ? -15.704 -6.677 45.239 1.00 98.19 94 MET A C 1
ATOM 731 O O . MET A 1 94 ? -16.275 -7.049 46.262 1.00 98.19 94 MET A O 1
ATOM 735 N N . ASN A 1 95 ? -16.129 -5.616 44.544 1.00 97.94 95 ASN A N 1
ATOM 736 C CA . ASN A 1 95 ? -17.239 -4.760 44.977 1.00 97.94 95 ASN A CA 1
ATOM 737 C C . ASN A 1 95 ? -18.559 -5.536 45.119 1.00 97.94 95 ASN A C 1
ATOM 739 O O . ASN A 1 95 ? -19.383 -5.240 45.985 1.00 97.94 95 ASN A O 1
ATOM 743 N N . ARG A 1 96 ? -18.800 -6.527 44.252 1.00 98.12 96 ARG A N 1
ATOM 744 C CA . ARG A 1 96 ? -19.976 -7.398 44.355 1.00 98.12 96 ARG A CA 1
ATOM 745 C C . ARG A 1 96 ? -19.906 -8.276 45.603 1.00 98.12 96 ARG A C 1
ATOM 747 O O . ARG A 1 96 ? -20.918 -8.395 46.287 1.00 98.12 96 ARG A O 1
ATOM 754 N N . ALA A 1 97 ? -18.749 -8.870 45.891 1.00 98.06 97 ALA A N 1
ATOM 755 C CA . ALA A 1 97 ? -18.550 -9.686 47.086 1.00 98.06 97 ALA A CA 1
ATOM 756 C C . ALA A 1 97 ? -18.747 -8.862 48.370 1.00 98.06 97 ALA A C 1
ATOM 758 O O . ALA A 1 97 ? -19.465 -9.296 49.267 1.00 98.06 97 ALA A O 1
ATOM 759 N N . GLU A 1 98 ? -18.207 -7.641 48.417 1.00 98.38 98 GLU A N 1
ATOM 760 C CA . GLU A 1 98 ? -18.406 -6.713 49.537 1.00 98.38 98 GLU A CA 1
ATOM 761 C C . GLU A 1 98 ? -19.885 -6.369 49.747 1.00 98.38 98 GLU A C 1
ATOM 763 O O . GLU A 1 98 ? -20.386 -6.441 50.867 1.00 98.38 98 GLU A O 1
ATOM 768 N N . ARG A 1 99 ? -20.621 -6.051 48.672 1.00 98.19 99 ARG A N 1
ATOM 769 C CA . ARG A 1 99 ? -22.063 -5.758 48.762 1.00 98.19 99 ARG A CA 1
ATOM 770 C C . ARG A 1 99 ? -22.868 -6.942 49.288 1.00 98.19 99 ARG A C 1
ATOM 772 O O . ARG A 1 99 ? -23.784 -6.726 50.074 1.00 98.19 99 ARG A O 1
ATOM 779 N N . LEU A 1 100 ? -22.543 -8.165 48.866 1.00 98.38 100 LEU A N 1
ATOM 780 C CA . LEU A 1 100 ? -23.203 -9.371 49.375 1.00 98.38 100 LEU A CA 1
ATOM 781 C C . LEU A 1 100 ? -22.919 -9.567 50.868 1.00 98.38 100 LEU A C 1
ATOM 783 O O . LEU A 1 100 ? -23.858 -9.744 51.632 1.00 98.38 100 LEU A O 1
ATOM 787 N N . ALA A 1 101 ? -21.665 -9.416 51.301 1.00 97.75 101 ALA A N 1
ATOM 788 C CA . ALA A 1 101 ? -21.306 -9.516 52.716 1.00 97.75 101 ALA A CA 1
ATOM 789 C C . ALA A 1 101 ? -22.018 -8.463 53.589 1.00 97.75 101 ALA A C 1
ATOM 791 O O . ALA A 1 101 ? -22.459 -8.763 54.697 1.00 97.75 101 ALA A O 1
ATOM 792 N N . VAL A 1 102 ? -22.167 -7.230 53.087 1.00 98.31 102 VAL A N 1
ATOM 793 C CA . VAL A 1 102 ? -22.927 -6.173 53.776 1.00 98.31 102 VAL A CA 1
ATOM 794 C C . VAL A 1 102 ? -24.411 -6.530 53.873 1.00 98.31 102 VAL A C 1
ATOM 796 O O . VAL A 1 102 ? -25.012 -6.333 54.927 1.00 98.31 102 VAL A O 1
ATOM 799 N N . LEU A 1 103 ? -25.009 -7.056 52.799 1.00 98.38 103 LEU A N 1
ATOM 800 C CA . LEU A 1 103 ? -26.410 -7.483 52.805 1.00 98.38 103 LEU A CA 1
ATOM 801 C C . LEU A 1 103 ? -26.653 -8.631 53.794 1.00 98.38 103 LEU A C 1
ATOM 803 O O . LEU A 1 103 ? -27.610 -8.557 54.562 1.00 98.38 103 LEU A O 1
ATOM 807 N N . ASP A 1 104 ? -25.763 -9.623 53.838 1.00 98.44 104 ASP A N 1
ATOM 808 C CA . ASP A 1 104 ? -25.843 -10.738 54.788 1.00 98.44 104 ASP A CA 1
ATOM 809 C C . ASP A 1 104 ? -25.754 -10.242 56.243 1.00 98.44 104 ASP A C 1
ATOM 811 O O . ASP A 1 104 ? -26.553 -10.636 57.093 1.00 98.44 104 ASP A O 1
ATOM 815 N N . ALA A 1 105 ? -24.843 -9.306 56.535 1.00 98.00 105 ALA A N 1
ATOM 816 C CA . ALA A 1 105 ? -24.718 -8.706 57.865 1.00 98.00 105 ALA A CA 1
ATOM 817 C C . ALA A 1 105 ? -25.963 -7.894 58.272 1.00 98.00 105 ALA A C 1
ATOM 819 O O . ALA A 1 105 ? -26.383 -7.930 59.432 1.00 98.00 105 ALA A O 1
ATOM 820 N N . LEU A 1 106 ? -26.575 -7.168 57.328 1.00 98.12 106 LEU A N 1
ATOM 821 C CA . LEU A 1 106 ? -27.830 -6.448 57.564 1.00 98.12 106 LEU A CA 1
ATOM 822 C C . LEU A 1 106 ? -28.995 -7.406 57.823 1.00 98.12 106 LEU A C 1
ATOM 824 O O . LEU A 1 106 ? -29.826 -7.123 58.688 1.00 98.12 106 LEU A O 1
ATOM 828 N N . GLN A 1 107 ? -29.053 -8.534 57.111 1.00 98.12 107 GLN A N 1
ATOM 829 C CA . GLN A 1 107 ? -30.051 -9.569 57.357 1.00 98.12 107 GLN A CA 1
ATOM 830 C C . GLN A 1 107 ? -29.885 -10.169 58.759 1.00 98.12 107 GLN A C 1
ATOM 832 O O . GLN A 1 107 ? -30.851 -10.212 59.518 1.00 98.12 107 GLN A O 1
ATOM 837 N N . GLU A 1 108 ? -28.662 -10.536 59.146 1.00 97.88 108 GLU A N 1
ATOM 838 C CA . GLU A 1 108 ? -28.370 -11.086 60.474 1.00 97.88 108 GLU A CA 1
ATOM 839 C C . GLU A 1 108 ? -28.718 -10.086 61.595 1.00 97.88 108 GLU A C 1
ATOM 841 O O . GLU A 1 108 ? -29.282 -10.449 62.630 1.00 97.88 108 GLU A O 1
ATOM 846 N N . LEU A 1 109 ? -28.426 -8.796 61.393 1.00 97.81 109 LEU A N 1
ATOM 847 C CA . LEU A 1 109 ? -28.824 -7.739 62.322 1.00 97.81 109 LEU A CA 1
ATOM 848 C C . LEU A 1 109 ? -30.350 -7.597 62.402 1.00 97.81 109 LEU A C 1
ATOM 850 O O . LEU A 1 109 ? -30.889 -7.481 63.503 1.00 97.81 109 LEU A O 1
ATOM 854 N N . SER A 1 110 ? -31.045 -7.620 61.262 1.00 97.12 110 SER A N 1
ATOM 855 C CA . SER A 1 110 ? -32.508 -7.558 61.204 1.00 97.12 110 SER A CA 1
ATOM 856 C C . SER A 1 110 ? -33.143 -8.712 61.981 1.00 97.12 110 SER A C 1
ATOM 858 O O . SER A 1 110 ? -34.026 -8.479 62.807 1.00 97.12 110 SER A O 1
ATOM 860 N N . GLU A 1 111 ? -32.656 -9.939 61.786 1.00 97.00 111 GLU A N 1
ATOM 861 C CA . GLU A 1 111 ? -33.121 -11.131 62.505 1.00 97.00 111 GLU A CA 1
ATOM 862 C C . GLU A 1 111 ? -32.890 -11.003 64.020 1.00 97.00 111 GLU A C 1
ATOM 864 O O . GLU A 1 111 ? -33.801 -11.260 64.811 1.00 97.00 111 GLU A O 1
ATOM 869 N N . ARG A 1 112 ? -31.717 -10.508 64.445 1.00 96.75 112 ARG A N 1
ATOM 870 C CA . ARG A 1 112 ? -31.425 -10.233 65.865 1.00 96.75 112 ARG A CA 1
ATOM 871 C C . ARG A 1 112 ? -32.355 -9.181 66.472 1.00 96.75 112 ARG A C 1
ATOM 873 O O . ARG A 1 112 ? -32.799 -9.352 67.606 1.00 96.75 112 ARG A O 1
ATOM 880 N N . VAL A 1 113 ? -32.645 -8.097 65.749 1.00 95.50 113 VAL A N 1
ATOM 881 C CA . VAL A 1 113 ? -33.540 -7.022 66.216 1.00 95.50 113 VAL A CA 1
ATOM 882 C C . VAL A 1 113 ? -34.975 -7.528 66.356 1.00 95.50 113 VAL A C 1
ATOM 884 O O . VAL A 1 113 ? -35.605 -7.270 67.382 1.00 95.50 113 VAL A O 1
ATOM 887 N N . HIS A 1 114 ? -35.476 -8.286 65.375 1.00 94.12 114 HIS A N 1
ATOM 888 C CA . HIS A 1 114 ? -36.804 -8.900 65.453 1.00 94.12 114 HIS A CA 1
ATOM 889 C C . HIS A 1 114 ? -36.895 -9.887 66.626 1.00 94.12 114 HIS A C 1
ATOM 891 O O . HIS A 1 114 ? -37.822 -9.788 67.428 1.00 94.12 114 HIS A O 1
ATOM 897 N N . GLY A 1 115 ? -35.897 -10.760 66.808 1.00 92.94 115 GLY A N 1
ATOM 898 C CA . GLY A 1 115 ? -35.859 -11.695 67.939 1.00 92.94 115 GLY A CA 1
ATOM 899 C C . GLY A 1 115 ? -35.788 -11.003 69.310 1.00 92.94 115 GLY A C 1
ATOM 900 O O . GLY A 1 115 ? -36.447 -11.429 70.259 1.00 92.94 115 GLY A O 1
ATOM 901 N N . ALA A 1 116 ? -35.044 -9.898 69.429 1.00 91.31 116 ALA A N 1
ATOM 902 C CA . ALA A 1 116 ? -34.997 -9.102 70.658 1.00 91.31 116 ALA A CA 1
ATOM 903 C C . ALA A 1 116 ? -36.337 -8.405 70.958 1.00 91.31 116 ALA A C 1
ATOM 905 O O . ALA A 1 116 ? -36.749 -8.336 72.119 1.00 91.31 116 ALA A O 1
ATOM 906 N N . ALA A 1 117 ? -37.032 -7.915 69.926 1.00 87.62 117 ALA A N 1
ATOM 907 C CA . ALA A 1 117 ? -38.356 -7.315 70.064 1.00 87.62 117 ALA A CA 1
ATOM 908 C C . ALA A 1 117 ? -39.404 -8.344 70.527 1.00 87.62 117 ALA A C 1
ATOM 910 O O . ALA A 1 117 ? -40.200 -8.042 71.416 1.00 87.62 117 ALA A O 1
ATOM 911 N N . GLU A 1 118 ? -39.367 -9.569 69.993 1.00 87.25 118 GLU A N 1
ATOM 912 C CA . GLU A 1 118 ? -40.226 -10.670 70.451 1.00 87.25 118 GLU A CA 1
ATOM 913 C C . GLU A 1 118 ? -39.936 -11.063 71.906 1.00 87.25 118 GLU A C 1
ATOM 915 O O . GLU A 1 118 ? -40.866 -11.201 72.702 1.00 87.25 118 GLU A O 1
ATOM 920 N N . ALA A 1 119 ? -38.659 -11.155 72.297 1.00 84.31 119 ALA A N 1
ATOM 921 C CA . ALA A 1 119 ? -38.268 -11.454 73.676 1.00 84.31 119 ALA A CA 1
ATOM 922 C C . ALA A 1 119 ? -38.715 -10.368 74.678 1.00 84.31 119 ALA A C 1
ATOM 924 O O . ALA A 1 119 ? -39.087 -10.680 75.810 1.00 84.31 119 ALA A O 1
ATOM 925 N N . ALA A 1 120 ? -38.725 -9.096 74.267 1.00 80.25 120 ALA A N 1
ATOM 926 C CA . ALA A 1 120 ? -39.236 -7.987 75.075 1.00 80.25 120 ALA A CA 1
ATOM 927 C C . ALA A 1 120 ? -40.782 -7.902 75.092 1.00 80.25 120 ALA A C 1
ATOM 929 O O . ALA A 1 120 ? -41.361 -7.300 75.999 1.00 80.25 120 ALA A O 1
ATOM 930 N N . GLY A 1 121 ? -41.461 -8.514 74.115 1.00 62.81 121 GLY A N 1
ATOM 931 C CA . GLY A 1 121 ? -42.904 -8.414 73.859 1.00 62.81 121 GLY A CA 1
ATOM 932 C C . GLY A 1 121 ? -43.824 -9.306 74.705 1.00 62.81 121 GLY A C 1
ATOM 933 O O . GLY A 1 121 ? -45.041 -9.245 74.538 1.00 62.81 121 GLY A O 1
ATOM 934 N N . GLY A 1 122 ? -43.298 -10.084 75.657 1.00 55.62 122 GLY A N 1
ATOM 935 C CA . GLY A 1 122 ? -44.102 -10.868 76.612 1.00 55.62 122 GLY A CA 1
ATOM 936 C C . GLY A 1 122 ? -44.864 -10.044 77.667 1.00 55.62 122 GLY A C 1
ATOM 937 O O . GLY A 1 122 ? -45.627 -10.603 78.452 1.00 55.62 122 GLY A O 1
ATOM 938 N N . GLY A 1 123 ? -44.690 -8.720 77.707 1.00 49.47 123 GLY A N 1
ATOM 939 C CA . GLY A 1 123 ? -45.380 -7.826 78.638 1.00 49.47 123 GLY A CA 1
ATOM 940 C C . GLY A 1 123 ? -46.214 -6.787 77.901 1.00 49.47 123 GLY A C 1
ATOM 941 O O . GLY A 1 123 ? -45.711 -5.730 77.533 1.00 49.47 123 GLY A O 1
ATOM 942 N N . GLY A 1 124 ? -47.499 -7.078 77.700 1.00 51.59 124 GLY A N 1
ATOM 943 C CA . GLY A 1 124 ? -48.441 -6.188 77.031 1.00 51.59 124 GLY A CA 1
ATOM 944 C C . GLY A 1 124 ? -48.433 -4.764 77.591 1.00 51.59 124 GLY A C 1
ATOM 945 O O . GLY A 1 124 ? -48.905 -4.505 78.696 1.00 51.59 124 GLY A O 1
ATOM 946 N N . ARG A 1 125 ? -47.987 -3.803 76.780 1.00 49.50 125 ARG A N 1
ATOM 947 C CA . ARG A 1 125 ? -48.415 -2.413 76.925 1.00 49.50 125 ARG A CA 1
ATOM 948 C C . ARG A 1 125 ? -48.553 -1.769 75.554 1.00 49.50 125 ARG A C 1
ATOM 950 O O . ARG A 1 125 ? -47.588 -1.464 74.867 1.00 49.50 125 ARG A O 1
ATOM 957 N N . ARG A 1 126 ? -49.818 -1.607 75.179 1.00 52.06 126 ARG A N 1
ATOM 958 C CA . ARG A 1 126 ? -50.327 -0.891 74.009 1.00 52.06 126 ARG A CA 1
ATOM 959 C C . ARG A 1 126 ? -49.663 0.503 73.923 1.00 52.06 126 ARG A C 1
ATOM 961 O O . ARG A 1 126 ? -49.851 1.286 74.856 1.00 52.06 126 ARG A O 1
ATOM 968 N N . PRO A 1 127 ? -48.898 0.827 72.866 1.00 51.72 127 PRO A N 1
ATOM 969 C CA . PRO A 1 127 ? -48.254 2.128 72.742 1.00 51.72 127 PRO A CA 1
ATOM 970 C C . PRO A 1 127 ? -49.248 3.152 72.187 1.00 51.72 127 PRO A C 1
ATOM 972 O O . PRO A 1 127 ? -49.803 2.987 71.102 1.00 51.72 127 PRO A O 1
ATOM 975 N N . GLY A 1 128 ? -49.499 4.211 72.954 1.00 49.19 128 GLY A N 1
ATOM 976 C CA . GLY A 1 128 ? -50.146 5.415 72.447 1.00 49.19 128 GLY A CA 1
ATOM 977 C C . GLY A 1 128 ? -49.132 6.256 71.676 1.00 49.19 128 GLY A C 1
ATOM 978 O O . GLY A 1 128 ? -48.094 6.578 72.235 1.00 49.19 128 GLY A O 1
ATOM 979 N N . SER A 1 129 ? -49.435 6.560 70.410 1.00 50.69 129 SER A N 1
ATOM 980 C CA . SER A 1 129 ? -49.192 7.812 69.657 1.00 50.69 129 SER A CA 1
ATOM 981 C C . SER A 1 129 ? -48.031 8.758 70.069 1.00 50.69 129 SER A C 1
ATOM 983 O O . SER A 1 129 ? -48.181 9.977 69.994 1.00 50.69 129 SER A O 1
ATOM 985 N N . GLY A 1 130 ? -46.878 8.250 70.504 1.00 53.41 130 GLY A N 1
ATOM 986 C CA . GLY A 1 130 ? -45.693 9.041 70.849 1.00 53.41 130 GLY A CA 1
ATOM 987 C C . GLY A 1 130 ? -44.610 8.859 69.792 1.00 53.41 130 GLY A C 1
ATOM 988 O O . GLY A 1 130 ? -44.198 7.731 69.537 1.00 53.41 130 GLY A O 1
ATOM 989 N N . GLY A 1 131 ? -44.193 9.955 69.155 1.00 51.19 131 GLY A N 1
ATOM 990 C CA . GLY A 1 131 ? -43.285 9.972 68.004 1.00 51.19 131 GLY A CA 1
ATOM 991 C C . GLY A 1 131 ? -41.967 9.213 68.198 1.00 51.19 131 GLY A C 1
ATOM 992 O O . GLY A 1 131 ? -41.380 9.182 69.282 1.00 51.19 131 GLY A O 1
ATOM 993 N N . LEU A 1 132 ? -41.496 8.610 67.103 1.00 49.50 132 LEU A N 1
ATOM 994 C CA . LEU A 1 132 ? -40.243 7.867 67.033 1.00 49.50 132 LEU A CA 1
ATOM 995 C C . LEU A 1 132 ? -39.066 8.812 67.326 1.00 49.50 132 LEU A C 1
ATOM 997 O O . LEU A 1 132 ? -38.715 9.676 66.523 1.00 49.50 132 LEU A O 1
ATOM 1001 N N . THR A 1 133 ? -38.460 8.657 68.498 1.00 54.88 133 THR A N 1
ATOM 1002 C CA . THR A 1 133 ? -37.253 9.397 68.875 1.00 54.88 133 THR A CA 1
ATOM 1003 C C . THR A 1 133 ? -36.047 8.561 68.471 1.00 54.88 133 THR A C 1
ATOM 1005 O O . THR A 1 133 ? -35.750 7.555 69.110 1.00 54.88 133 THR A O 1
ATOM 1008 N N . VAL A 1 134 ? -35.367 8.946 67.393 1.00 57.72 134 VAL A N 1
ATOM 1009 C CA . VAL A 1 134 ? -34.087 8.340 67.010 1.00 57.72 134 VAL A CA 1
ATOM 1010 C C . VAL A 1 134 ? -32.992 9.047 67.812 1.00 57.72 134 VAL A C 1
ATOM 1012 O O . VAL A 1 134 ? -33.042 10.264 67.987 1.00 57.72 134 VAL A O 1
ATOM 1015 N N . LEU A 1 135 ? -32.025 8.298 68.353 1.00 54.00 135 LEU A N 1
ATOM 1016 C CA . LEU A 1 135 ? -30.871 8.852 69.074 1.00 54.00 135 LEU A CA 1
ATOM 1017 C C . LEU A 1 135 ? -30.132 9.852 68.163 1.00 54.00 135 LEU A C 1
ATOM 1019 O O . LEU A 1 135 ? -29.405 9.455 67.260 1.00 54.00 135 LEU A O 1
ATOM 1023 N N . GLY A 1 136 ? -30.384 11.147 68.378 1.00 61.50 136 GLY A N 1
ATOM 1024 C CA . GLY A 1 136 ? -29.927 12.253 67.526 1.00 61.50 136 GLY A CA 1
ATOM 1025 C C . GLY A 1 136 ? -30.989 13.334 67.264 1.00 61.50 136 GLY A C 1
ATOM 1026 O O . GLY A 1 136 ? -30.631 14.456 66.924 1.00 61.50 136 GLY A O 1
ATOM 1027 N N . GLY A 1 137 ? -32.276 13.037 67.474 1.00 59.16 137 GLY A N 1
ATOM 1028 C CA . GLY A 1 137 ? -33.380 13.989 67.323 1.00 59.16 137 GLY A CA 1
ATOM 1029 C C . GLY A 1 137 ? -34.712 13.307 66.993 1.00 59.16 137 GLY A C 1
ATOM 1030 O O . GLY A 1 137 ? -34.756 12.250 66.366 1.00 59.16 137 GLY A O 1
ATOM 1031 N N . THR A 1 138 ? -35.822 13.907 67.428 1.00 51.97 138 THR A N 1
ATOM 1032 C CA . THR A 1 138 ? -37.178 13.470 67.066 1.00 51.97 138 THR A CA 1
ATOM 1033 C C . THR A 1 138 ? -37.484 13.868 65.625 1.00 51.97 138 THR A C 1
ATOM 1035 O O . THR A 1 138 ? -37.546 15.059 65.321 1.00 51.97 138 THR A O 1
ATOM 1038 N N . VAL A 1 139 ? -37.707 12.894 64.743 1.00 51.97 139 VAL A N 1
ATOM 1039 C CA . VAL A 1 139 ? -38.216 13.159 63.392 1.00 51.97 139 VAL A CA 1
ATOM 1040 C C . VAL A 1 139 ? -39.742 13.168 63.490 1.00 51.97 139 VAL A C 1
ATOM 1042 O O . VAL A 1 139 ? -40.368 12.114 63.574 1.00 51.97 139 VAL A O 1
ATOM 1045 N N . SER A 1 140 ? -40.355 14.353 63.552 1.00 48.22 140 SER A N 1
ATOM 1046 C CA . SER A 1 140 ? -41.805 14.465 63.352 1.00 48.22 140 SER A CA 1
ATOM 1047 C C . SER A 1 140 ? -42.127 14.048 61.921 1.00 48.22 140 SER A C 1
ATOM 1049 O O . SER A 1 140 ? -41.513 14.555 60.983 1.00 48.22 140 SER A O 1
ATOM 1051 N N . ALA A 1 141 ? -43.102 13.154 61.752 1.00 52.03 141 ALA A N 1
ATOM 1052 C CA . ALA A 1 141 ? -43.757 12.949 60.468 1.00 52.03 141 ALA A CA 1
ATOM 1053 C C . ALA A 1 141 ? -44.507 14.245 60.129 1.00 52.03 141 ALA A C 1
ATOM 1055 O O . ALA A 1 141 ? -45.622 14.463 60.594 1.00 52.03 141 ALA A O 1
ATOM 1056 N N . GLY A 1 142 ? -43.834 15.157 59.427 1.00 51.12 142 GLY A N 1
ATOM 1057 C CA . GLY A 1 142 ? -44.487 16.304 58.815 1.00 51.12 142 GLY A CA 1
ATOM 1058 C C . GLY A 1 142 ? -45.481 15.812 57.768 1.00 51.12 142 GLY A C 1
ATOM 1059 O O . GLY A 1 142 ? -45.225 14.806 57.101 1.00 51.12 142 GLY A O 1
ATOM 1060 N N . ASP A 1 143 ? -46.614 16.504 57.667 1.00 58.97 143 ASP A N 1
ATOM 1061 C CA . ASP A 1 143 ? -47.641 16.247 56.660 1.00 58.97 143 ASP A CA 1
ATOM 1062 C C . ASP A 1 143 ? -47.035 16.160 55.244 1.00 58.97 143 ASP A C 1
ATOM 1064 O O . ASP A 1 143 ? -46.003 16.790 54.982 1.00 58.97 143 ASP A O 1
ATOM 1068 N N . PRO A 1 144 ? -47.648 15.397 54.313 1.00 53.00 144 PRO A N 1
ATOM 1069 C CA . PRO A 1 144 ? -47.179 15.302 52.937 1.00 53.00 144 PRO A CA 1
ATOM 1070 C C . PRO A 1 144 ? -47.156 16.701 52.317 1.00 53.00 144 PRO A C 1
ATOM 1072 O O . PRO A 1 144 ? -48.197 17.262 51.981 1.00 53.00 144 PRO A O 1
ATOM 1075 N N . GLN A 1 145 ? -45.965 17.282 52.196 1.00 50.50 145 GLN A N 1
ATOM 1076 C CA . GLN A 1 145 ? -45.789 18.564 51.538 1.00 50.50 145 GLN A CA 1
ATOM 1077 C C . GLN A 1 145 ? -46.026 18.353 50.041 1.00 50.50 145 GLN A C 1
ATOM 1079 O O . GLN A 1 145 ? -45.252 17.679 49.360 1.00 50.50 145 GLN A O 1
ATOM 1084 N N . GLU A 1 146 ? -47.147 18.887 49.562 1.00 52.09 146 GLU A N 1
ATOM 1085 C CA . GLU A 1 146 ? -47.517 18.940 48.153 1.00 52.09 146 GLU A CA 1
ATOM 1086 C C . GLU A 1 146 ? -46.359 19.566 47.351 1.00 52.09 146 GLU A C 1
ATOM 1088 O O . GLU A 1 146 ? -45.797 20.583 47.781 1.00 52.09 146 GLU A O 1
ATOM 1093 N N . PRO A 1 147 ? -45.927 18.942 46.238 1.00 52.84 147 PRO A N 1
ATOM 1094 C CA . PRO A 1 147 ? -44.766 19.408 45.495 1.00 52.84 147 PRO A CA 1
ATOM 1095 C C . PRO A 1 147 ? -45.023 20.831 44.982 1.00 52.84 147 PRO A C 1
ATOM 1097 O O . PRO A 1 147 ? -46.049 21.062 44.337 1.00 52.84 147 PRO A O 1
ATOM 1100 N N . PRO A 1 148 ? -44.119 21.796 45.230 1.00 56.31 148 PRO A N 1
ATOM 1101 C CA . PRO A 1 148 ? -44.255 23.116 44.646 1.00 56.31 148 PRO A CA 1
ATOM 1102 C C . PRO A 1 148 ? -44.156 22.993 43.124 1.00 56.31 148 PRO A C 1
ATOM 1104 O O . PRO A 1 148 ? -43.162 22.518 42.576 1.00 56.31 148 PRO A O 1
ATOM 1107 N N . ALA A 1 149 ? -45.210 23.426 42.438 1.00 57.28 149 ALA A N 1
ATOM 1108 C CA . ALA A 1 149 ? -45.130 23.778 41.034 1.00 57.28 149 ALA A CA 1
ATOM 1109 C C . ALA A 1 149 ? -44.237 25.020 40.924 1.00 57.28 149 ALA A C 1
ATOM 1111 O O . ALA A 1 149 ? -44.620 26.096 41.381 1.00 57.28 149 ALA A O 1
ATOM 1112 N N . GLY A 1 150 ? -43.043 24.873 40.361 1.00 48.75 150 GLY A N 1
ATOM 1113 C CA . GLY A 1 150 ? -42.164 26.013 40.128 1.00 48.75 150 GLY A CA 1
ATOM 1114 C C . GLY A 1 150 ? -40.730 25.604 39.855 1.00 48.75 150 GLY A C 1
ATOM 1115 O O . GLY A 1 150 ? -40.002 25.244 40.774 1.00 48.75 150 GLY A O 1
ATOM 1116 N N . ASP A 1 151 ? -40.394 25.632 38.568 1.00 52.50 151 ASP A N 1
ATOM 1117 C CA . ASP A 1 151 ? -39.141 26.122 37.994 1.00 52.50 151 ASP A CA 1
ATOM 1118 C C . ASP A 1 151 ? -38.009 26.422 38.988 1.00 52.50 151 ASP A C 1
ATOM 1120 O O . ASP A 1 151 ? -38.073 27.401 39.720 1.00 52.50 151 ASP A O 1
ATOM 1124 N N . ASP A 1 152 ? -36.967 25.587 38.976 1.00 51.12 152 ASP A N 1
ATOM 1125 C CA . ASP A 1 152 ? -35.559 26.017 38.979 1.00 51.12 152 ASP A CA 1
ATOM 1126 C C . ASP A 1 152 ? -34.648 24.781 39.053 1.00 51.12 152 ASP A C 1
ATOM 1128 O O . ASP A 1 152 ? -34.232 24.302 40.110 1.00 51.12 152 ASP A O 1
ATOM 1132 N N . LEU A 1 153 ? -34.327 24.239 37.876 1.00 50.66 153 LEU A N 1
ATOM 1133 C CA . LEU A 1 153 ? -33.178 23.353 37.715 1.00 50.66 153 LEU A CA 1
ATOM 1134 C C . LEU A 1 153 ? -31.903 24.200 37.856 1.00 50.66 153 LEU A C 1
ATOM 1136 O O . LEU A 1 153 ? -31.781 25.210 37.157 1.00 50.66 153 LEU A O 1
ATOM 1140 N N . PRO A 1 154 ? -30.915 23.801 38.678 1.00 46.09 154 PRO A N 1
ATOM 1141 C CA . PRO A 1 154 ? -29.641 24.497 38.721 1.00 46.09 154 PRO A CA 1
ATOM 1142 C C . PRO A 1 154 ? -28.989 24.416 37.342 1.00 46.09 154 PRO A C 1
ATOM 1144 O O . PRO A 1 154 ? -28.788 23.333 36.784 1.00 46.09 154 PRO A O 1
ATOM 1147 N N . ALA A 1 155 ? -28.693 25.597 36.801 1.00 44.22 155 ALA A N 1
ATOM 1148 C CA . ALA A 1 155 ? -28.027 25.796 35.533 1.00 44.22 155 ALA A CA 1
ATOM 1149 C C . ALA A 1 155 ? -26.828 24.849 35.406 1.00 44.22 155 ALA A C 1
ATOM 1151 O O . ALA A 1 155 ? -25.797 25.006 36.065 1.00 44.22 155 ALA A O 1
ATOM 1152 N N . ARG A 1 156 ? -26.964 23.871 34.504 1.00 41.31 156 ARG A N 1
ATOM 1153 C CA . ARG A 1 156 ? -25.816 23.266 33.837 1.00 41.31 156 ARG A CA 1
ATOM 1154 C C . ARG A 1 156 ? -24.960 24.415 33.339 1.00 41.31 156 ARG A C 1
ATOM 1156 O O . ARG A 1 156 ? -25.450 25.274 32.612 1.00 41.31 156 ARG A O 1
ATOM 1163 N N . THR A 1 157 ? -23.714 24.422 33.783 1.00 42.84 157 THR A N 1
ATOM 1164 C CA . THR A 1 157 ? -22.670 25.376 33.440 1.00 42.84 157 THR A CA 1
ATOM 1165 C C . THR A 1 157 ? -22.741 25.671 31.944 1.00 42.84 157 THR A C 1
ATOM 1167 O O . THR A 1 157 ? -22.389 24.832 31.115 1.00 42.84 157 THR A O 1
ATOM 1170 N N . ALA A 1 158 ? -23.292 26.836 31.605 1.00 42.72 158 ALA A N 1
ATOM 1171 C CA . ALA A 1 158 ? -23.321 27.329 30.246 1.00 42.72 158 ALA A CA 1
ATOM 1172 C C . ALA A 1 158 ? -21.871 27.612 29.868 1.00 42.72 158 ALA A C 1
ATOM 1174 O O . ALA A 1 158 ? -21.258 28.563 30.350 1.00 42.72 158 ALA A O 1
ATOM 1175 N N . VAL A 1 159 ? -21.309 26.733 29.047 1.00 46.38 159 VAL A N 1
ATOM 1176 C CA . VAL A 1 159 ? -20.090 27.029 28.309 1.00 46.38 159 VAL A CA 1
ATOM 1177 C C . VAL A 1 159 ? -20.425 28.230 27.428 1.00 46.38 159 VAL A C 1
ATOM 1179 O O . VAL A 1 159 ? -21.314 28.160 26.579 1.00 46.38 159 VAL A O 1
ATOM 1182 N N . THR A 1 160 ? -19.782 29.359 27.698 1.00 45.28 160 THR A N 1
ATOM 1183 C CA . THR A 1 160 ? -19.929 30.600 26.941 1.00 45.28 160 THR A CA 1
ATOM 1184 C C . THR A 1 160 ? -19.566 30.355 25.469 1.00 45.28 160 THR A C 1
ATOM 1186 O O . THR A 1 160 ? -18.505 29.790 25.190 1.00 45.28 160 THR A O 1
ATOM 1189 N N . PRO A 1 161 ? -20.398 30.789 24.502 1.00 47.75 161 PRO A N 1
ATOM 1190 C CA . PRO A 1 161 ? -20.163 30.547 23.076 1.00 47.75 161 PRO A CA 1
ATOM 1191 C C . PRO A 1 161 ? -18.993 31.346 22.468 1.00 47.75 161 PRO A C 1
ATOM 1193 O O . PRO A 1 161 ? -18.743 31.238 21.275 1.00 47.75 161 PRO A O 1
ATOM 1196 N N . GLU A 1 162 ? -18.231 32.107 23.259 1.00 46.62 162 GLU A N 1
ATOM 1197 C CA . GLU A 1 162 ? -17.073 32.882 22.781 1.00 46.62 162 GLU A CA 1
ATOM 1198 C C . GLU A 1 162 ? -15.734 32.121 22.800 1.00 46.62 162 GLU A C 1
ATOM 1200 O O . GLU A 1 162 ? -14.738 32.641 22.304 1.00 46.62 162 GLU A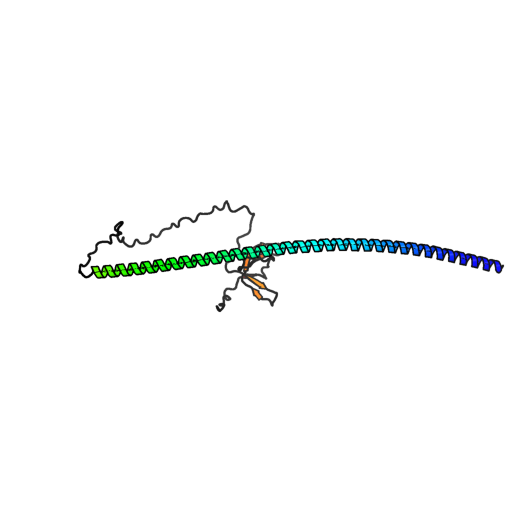 O 1
ATOM 1205 N N . GLN A 1 163 ? -15.681 30.884 23.316 1.00 47.00 163 GLN A N 1
ATOM 1206 C CA . GLN A 1 163 ? -14.437 30.091 23.371 1.00 47.00 163 GLN A CA 1
ATOM 1207 C C . GLN A 1 163 ? -14.403 28.853 22.460 1.00 47.00 163 GLN A C 1
ATOM 1209 O O . GLN A 1 163 ? -13.357 28.209 22.361 1.00 47.00 163 GLN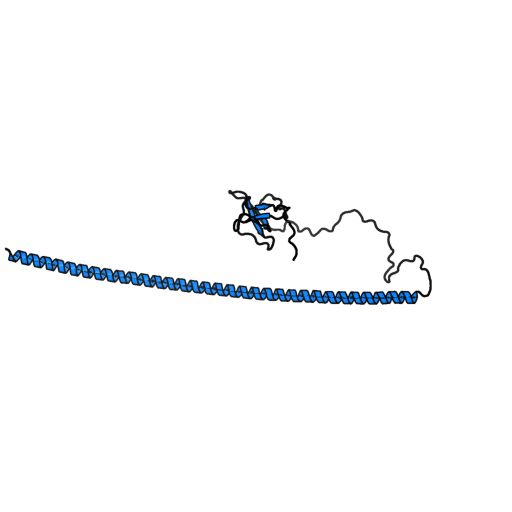 A O 1
ATOM 1214 N N . LEU A 1 164 ? -15.475 28.557 21.713 1.00 44.56 164 LEU A N 1
ATOM 1215 C CA . LEU A 1 164 ? -15.392 27.657 20.558 1.00 44.56 164 LEU A CA 1
ATOM 1216 C C . LEU A 1 164 ? -14.984 28.470 19.323 1.00 44.56 164 LEU A C 1
ATOM 1218 O O . LEU A 1 164 ? -15.814 28.997 18.595 1.00 44.56 164 LEU A O 1
ATOM 1222 N N . ALA A 1 165 ? -13.671 28.605 19.166 1.00 37.25 165 ALA A N 1
ATOM 1223 C CA . ALA A 1 165 ? -12.942 28.771 17.914 1.00 37.25 165 ALA A CA 1
ATOM 1224 C C . ALA A 1 165 ? -13.716 29.330 16.700 1.00 37.25 165 ALA A C 1
ATOM 1226 O O . ALA A 1 165 ? -14.487 28.646 16.032 1.00 37.25 165 ALA A O 1
ATOM 1227 N N . GLN A 1 166 ? -13.346 30.558 16.341 1.00 43.12 166 GLN A N 1
ATOM 1228 C CA . GLN A 1 166 ? -12.813 30.894 15.017 1.00 43.12 166 GLN A CA 1
ATOM 1229 C C . GLN A 1 166 ? -12.749 29.705 14.028 1.00 43.12 166 GLN A C 1
ATOM 1231 O O . GLN A 1 166 ? -11.741 29.010 13.950 1.00 43.12 166 GLN A O 1
ATOM 1236 N N . HIS A 1 167 ? -13.798 29.521 13.226 1.00 35.75 167 HIS A N 1
ATOM 1237 C CA . HIS A 1 167 ? -13.712 28.965 11.875 1.00 35.75 167 HIS A CA 1
ATOM 1238 C C . HIS A 1 167 ? -14.842 29.537 11.000 1.00 35.75 167 HIS A C 1
ATOM 1240 O O . HIS A 1 167 ? -15.890 29.929 11.519 1.00 35.75 167 HIS A O 1
ATOM 1246 N N . PRO A 1 168 ? -14.601 29.706 9.688 1.00 41.53 168 PRO A N 1
ATOM 1247 C CA . PRO A 1 168 ? -15.302 30.689 8.879 1.00 41.53 168 PRO A CA 1
ATOM 1248 C C . PRO A 1 168 ? -16.652 30.193 8.345 1.00 41.53 168 PRO A C 1
ATOM 1250 O O . PRO A 1 168 ? -16.786 29.069 7.885 1.00 41.53 168 PRO A O 1
ATOM 1253 N N . ALA A 1 169 ? -17.607 31.123 8.368 1.00 39.72 169 ALA A N 1
ATOM 1254 C CA . ALA A 1 169 ? -18.653 31.380 7.379 1.00 39.72 169 ALA A CA 1
ATOM 1255 C C . ALA A 1 169 ? -19.461 30.202 6.780 1.00 39.72 169 ALA A C 1
ATOM 1257 O O . ALA A 1 169 ? -19.045 29.544 5.836 1.00 39.72 169 ALA A O 1
ATOM 1258 N N . GLY A 1 170 ? -20.742 30.160 7.167 1.00 39.97 170 GLY A N 1
ATOM 1259 C CA . GLY A 1 170 ? -21.830 30.335 6.196 1.00 39.97 170 GLY A CA 1
ATOM 1260 C C . GLY A 1 170 ? -22.351 29.089 5.480 1.00 39.97 170 GLY A C 1
ATOM 1261 O O . GLY A 1 170 ? -22.029 28.845 4.325 1.00 39.97 170 GLY A O 1
ATOM 1262 N N . GLY A 1 171 ? -23.306 28.399 6.103 1.00 34.59 171 GLY A N 1
ATOM 1263 C CA . GLY A 1 171 ? -24.170 27.440 5.420 1.00 34.59 171 GLY A CA 1
ATOM 1264 C C . GLY A 1 171 ? -25.462 27.231 6.200 1.00 34.59 171 GLY A C 1
ATOM 1265 O O . GLY A 1 171 ? -25.434 26.806 7.347 1.00 34.59 171 GLY A O 1
ATOM 1266 N N . SER A 1 172 ? -26.595 27.568 5.584 1.00 39.41 172 SER A N 1
ATOM 1267 C CA . SER A 1 172 ? -27.959 27.336 6.076 1.00 39.41 172 SER A CA 1
ATOM 1268 C C . SER A 1 172 ? -28.109 25.969 6.759 1.00 39.41 172 SER A C 1
ATOM 1270 O O . SER A 1 172 ? -27.875 24.952 6.103 1.00 39.41 172 SER A O 1
ATOM 1272 N N . HIS A 1 173 ? -28.536 25.950 8.026 1.00 39.50 173 HIS A N 1
ATOM 1273 C CA . HIS A 1 173 ? -28.836 24.734 8.785 1.00 39.50 173 HIS A CA 1
ATOM 1274 C C . HIS A 1 173 ? -29.909 23.897 8.071 1.00 39.50 173 HIS A C 1
ATOM 1276 O O . HIS A 1 173 ? -31.107 24.136 8.215 1.00 39.50 173 HIS A O 1
ATOM 1282 N N . ALA A 1 174 ? -29.476 22.904 7.294 1.00 45.44 174 ALA A N 1
ATOM 1283 C 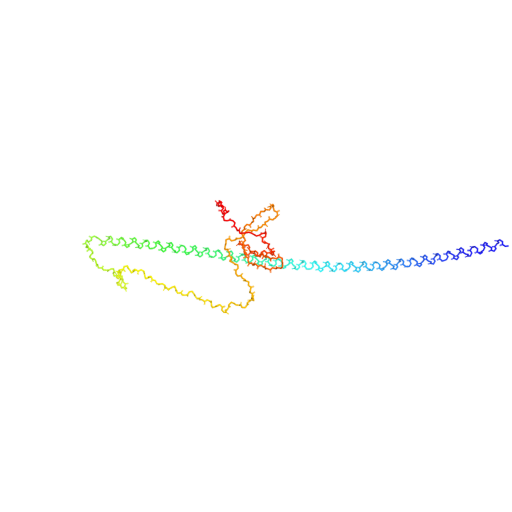CA . ALA A 1 174 ? -30.318 21.772 6.955 1.00 45.44 174 ALA A CA 1
ATOM 1284 C C . ALA A 1 174 ? -30.549 20.987 8.250 1.00 45.44 174 ALA A C 1
ATOM 1286 O O . ALA A 1 174 ? -29.602 20.667 8.967 1.00 45.44 174 ALA A O 1
ATOM 1287 N N . VAL A 1 175 ? -31.813 20.738 8.578 1.00 44.16 175 VAL A N 1
ATOM 1288 C CA . VAL A 1 175 ? -32.217 19.937 9.734 1.00 44.16 175 VAL A CA 1
ATOM 1289 C C . VAL A 1 175 ? -31.631 18.533 9.559 1.00 44.16 175 VAL A C 1
ATOM 1291 O O . VAL A 1 175 ? -32.130 17.749 8.756 1.00 44.16 175 VAL A O 1
ATOM 1294 N N . ILE A 1 176 ? -30.546 18.230 10.274 1.00 43.75 176 ILE A N 1
ATOM 1295 C CA . ILE A 1 176 ? -29.951 16.892 10.313 1.00 43.75 176 ILE A CA 1
ATOM 1296 C C . ILE A 1 176 ? -30.930 16.008 11.087 1.00 43.75 176 ILE A C 1
ATOM 1298 O O . ILE A 1 176 ? -31.053 16.122 12.307 1.00 43.75 176 ILE A O 1
ATOM 1302 N N . ARG A 1 177 ? -31.683 15.164 10.376 1.00 53.81 177 ARG A N 1
ATOM 1303 C CA . ARG A 1 177 ? -32.514 14.133 11.002 1.00 53.81 177 ARG A CA 1
ATOM 1304 C C . ARG A 1 177 ? -31.607 13.010 11.505 1.00 53.81 177 ARG A C 1
ATOM 1306 O O . ARG A 1 177 ? -30.778 12.492 10.763 1.00 53.81 177 ARG A O 1
ATOM 1313 N N . LEU A 1 178 ? -31.782 12.646 12.773 1.00 55.38 178 LEU A N 1
ATOM 1314 C CA . LEU A 1 178 ? -31.023 11.610 13.491 1.00 55.38 178 LEU A CA 1
ATOM 1315 C C . LEU A 1 178 ? -31.347 10.175 13.028 1.00 55.38 178 LEU A C 1
ATOM 1317 O O . LEU A 1 178 ? -30.751 9.217 13.521 1.00 55.38 178 LEU A O 1
ATOM 1321 N N . ASP A 1 179 ? -32.270 10.020 12.079 1.00 66.06 179 ASP A N 1
ATOM 1322 C CA . ASP A 1 179 ? -32.809 8.722 11.661 1.00 66.06 179 ASP A CA 1
ATOM 1323 C C . ASP A 1 179 ? -31.883 7.956 10.690 1.00 66.06 179 ASP A C 1
ATOM 1325 O O . ASP A 1 179 ? -32.092 6.774 10.420 1.00 66.06 179 ASP A O 1
ATOM 1329 N N . GLY A 1 180 ? -30.778 8.577 10.259 1.00 85.69 180 GLY A N 1
ATOM 1330 C CA . GLY A 1 180 ? -29.788 7.985 9.355 1.00 85.69 180 GLY A CA 1
ATOM 1331 C C . GLY A 1 180 ? -30.211 8.022 7.884 1.00 85.69 180 GLY A C 1
ATOM 1332 O O . GLY A 1 180 ? -31.342 8.358 7.544 1.00 85.69 180 GLY A O 1
ATOM 1333 N N . VAL A 1 181 ? -29.272 7.688 6.998 1.00 94.25 181 VAL A N 1
ATOM 1334 C CA . VAL A 1 181 ? -29.483 7.633 5.543 1.00 94.25 181 VAL A CA 1
ATOM 1335 C C . VAL A 1 181 ? -29.072 6.276 4.979 1.00 94.25 181 VAL A C 1
ATOM 1337 O O . VAL A 1 181 ? -28.225 5.574 5.545 1.00 94.25 181 VAL A O 1
ATOM 1340 N N . GLU A 1 182 ? -29.665 5.918 3.844 1.00 95.12 182 GLU A N 1
ATOM 1341 C CA . GLU A 1 182 ? -29.250 4.780 3.030 1.00 95.12 182 GLU A CA 1
ATOM 1342 C C . GLU A 1 182 ? -28.470 5.249 1.804 1.00 95.12 182 GLU A C 1
ATOM 1344 O O . GLU A 1 182 ? -28.765 6.290 1.210 1.00 95.12 182 GLU A O 1
ATOM 1349 N N . VAL A 1 183 ? -27.490 4.443 1.402 1.00 95.06 183 VAL A N 1
ATOM 1350 C CA . VAL A 1 183 ? -26.620 4.702 0.255 1.00 95.06 183 VAL A CA 1
ATOM 1351 C C . VAL A 1 183 ? -26.823 3.632 -0.799 1.00 95.06 183 VAL A C 1
ATOM 1353 O O . VAL A 1 183 ? -26.881 2.440 -0.494 1.00 95.06 183 VAL A O 1
ATOM 1356 N N . ARG A 1 184 ? -26.898 4.051 -2.056 1.00 95.44 184 ARG A N 1
ATOM 1357 C CA . ARG A 1 184 ? -27.051 3.151 -3.195 1.00 95.44 184 ARG A CA 1
ATOM 1358 C C . ARG A 1 184 ? -25.747 2.400 -3.480 1.00 95.44 184 ARG A C 1
ATOM 1360 O O . ARG A 1 184 ? -24.752 2.989 -3.904 1.00 95.44 184 ARG A O 1
ATOM 1367 N N . CYS A 1 185 ? -25.751 1.087 -3.281 1.00 93.00 185 CYS A N 1
ATOM 1368 C CA . CYS A 1 185 ? -24.655 0.186 -3.616 1.00 93.00 185 CYS A CA 1
ATOM 1369 C C . CYS A 1 185 ? -24.863 -0.409 -5.016 1.00 93.00 185 CYS A C 1
ATOM 1371 O O . CYS A 1 185 ? -25.883 -1.035 -5.295 1.00 93.00 185 CYS A O 1
ATOM 1373 N N . ARG A 1 186 ? -23.874 -0.237 -5.903 1.00 89.94 186 ARG A N 1
ATOM 1374 C CA . ARG A 1 186 ? -23.929 -0.722 -7.298 1.00 89.94 186 ARG A CA 1
ATOM 1375 C C . ARG A 1 186 ? -23.075 -1.965 -7.561 1.00 89.94 186 ARG A C 1
ATOM 1377 O O . ARG A 1 186 ? -23.026 -2.419 -8.699 1.00 89.94 186 ARG A O 1
ATOM 1384 N N . PHE A 1 187 ? -22.388 -2.484 -6.544 1.00 84.81 187 PHE A N 1
ATOM 1385 C CA . PHE A 1 187 ? -21.464 -3.609 -6.706 1.00 84.81 187 PHE A CA 1
ATOM 1386 C C . PHE A 1 187 ? -22.198 -4.943 -6.926 1.00 84.81 187 PHE A C 1
ATOM 1388 O O . PHE A 1 187 ? -21.846 -5.659 -7.856 1.00 84.81 187 PHE A O 1
ATOM 1395 N N . ASP A 1 188 ? -23.269 -5.216 -6.170 1.00 79.19 188 ASP A N 1
ATOM 1396 C CA . ASP A 1 188 ? -23.933 -6.536 -6.145 1.00 79.19 188 ASP A CA 1
ATOM 1397 C C . ASP A 1 188 ? -25.415 -6.487 -6.553 1.00 79.19 188 ASP A C 1
ATOM 1399 O O . ASP A 1 188 ? -26.277 -7.119 -5.945 1.00 79.19 188 ASP A O 1
ATOM 1403 N N . GLY A 1 189 ? -25.732 -5.710 -7.588 1.00 71.69 189 GLY A N 1
ATOM 1404 C CA . GLY A 1 189 ? -27.116 -5.483 -8.001 1.00 71.69 189 GLY A CA 1
ATOM 1405 C C . GLY A 1 189 ? -27.749 -4.380 -7.163 1.00 71.69 189 GLY A C 1
ATOM 1406 O O . GLY A 1 189 ? -27.848 -4.475 -5.948 1.00 71.69 189 GLY A O 1
ATOM 1407 N N . ASP A 1 190 ? -28.116 -3.310 -7.851 1.00 90.25 190 ASP A N 1
ATOM 1408 C CA . ASP A 1 190 ? -28.576 -2.021 -7.343 1.00 90.25 190 ASP A CA 1
ATOM 1409 C C . ASP A 1 190 ? -29.478 -2.089 -6.091 1.00 90.25 190 ASP A C 1
ATOM 1411 O O . ASP A 1 190 ? -30.698 -2.229 -6.187 1.00 90.25 190 ASP A O 1
ATOM 1415 N N . HIS A 1 191 ? -28.869 -1.992 -4.908 1.00 93.69 191 HIS A N 1
ATOM 1416 C CA . HIS A 1 191 ? -29.555 -2.089 -3.620 1.00 93.69 191 HIS A CA 1
ATOM 1417 C C . HIS A 1 191 ? -29.136 -0.954 -2.688 1.00 93.69 191 HIS A C 1
ATOM 1419 O O . HIS A 1 191 ? -28.102 -0.314 -2.873 1.00 93.69 191 HIS A O 1
ATOM 1425 N N . TRP A 1 192 ? -29.953 -0.693 -1.674 1.00 94.94 192 TRP A N 1
ATOM 1426 C CA . TRP A 1 192 ? -29.716 0.364 -0.697 1.00 94.94 192 TRP A CA 1
ATOM 1427 C C . TRP A 1 192 ? -29.137 -0.222 0.586 1.00 94.94 192 TRP A C 1
ATOM 1429 O O . TRP A 1 192 ? -29.607 -1.249 1.074 1.00 94.94 192 TRP A O 1
ATOM 1439 N N . VAL A 1 193 ? -28.098 0.421 1.113 1.00 93.62 193 VAL A N 1
ATOM 1440 C CA . VAL A 1 193 ? -27.386 -0.005 2.320 1.00 93.62 193 VAL A CA 1
ATOM 1441 C C . VAL A 1 193 ? -27.511 1.088 3.374 1.00 93.62 193 VAL A C 1
ATOM 1443 O O . VAL A 1 193 ? -27.096 2.223 3.145 1.00 93.62 193 VAL A O 1
ATOM 1446 N N . GLY A 1 194 ? -28.087 0.747 4.525 1.00 92.94 194 GLY A N 1
ATOM 1447 C CA . GLY A 1 194 ? -28.207 1.649 5.671 1.00 92.94 194 GLY A CA 1
ATOM 1448 C C . GLY A 1 194 ? -26.938 1.732 6.526 1.00 92.94 194 GLY A C 1
ATOM 1449 O O . GLY A 1 194 ? -25.896 1.166 6.205 1.00 92.94 194 GLY A O 1
ATOM 1450 N N . GLY A 1 195 ? -27.046 2.420 7.665 1.00 93.19 195 GLY A N 1
ATOM 1451 C CA . GLY A 1 195 ? -25.951 2.538 8.638 1.00 93.19 195 GLY A CA 1
ATOM 1452 C C . GLY A 1 195 ? -25.039 3.746 8.427 1.00 93.19 195 GLY A C 1
ATOM 1453 O O . GLY A 1 195 ? -23.940 3.782 8.985 1.00 93.19 195 GLY A O 1
ATOM 1454 N N . PHE A 1 196 ? -25.492 4.742 7.666 1.00 95.19 196 PHE A N 1
ATOM 1455 C CA . PHE A 1 196 ? -24.766 5.984 7.425 1.00 95.19 196 PHE A CA 1
ATOM 1456 C C . PHE A 1 196 ? -25.524 7.188 7.985 1.00 95.19 196 PHE A C 1
ATOM 1458 O O . PHE A 1 196 ? -26.731 7.138 8.222 1.00 95.19 196 PHE A O 1
ATOM 1465 N N . GLU A 1 197 ? -24.798 8.273 8.204 1.00 95.31 197 GLU A N 1
ATOM 1466 C CA . GLU A 1 197 ? -25.331 9.595 8.515 1.00 95.31 197 GLU A CA 1
ATOM 1467 C C . GLU A 1 197 ? -24.624 10.653 7.659 1.00 95.31 197 GLU A C 1
ATOM 1469 O O . GLU A 1 197 ? -23.497 10.448 7.197 1.00 95.31 197 GLU A O 1
ATOM 1474 N N . VAL A 1 198 ? -25.292 11.781 7.418 1.00 95.62 198 VAL A N 1
ATOM 1475 C CA . VAL A 1 198 ? -24.714 12.898 6.662 1.00 95.62 198 VAL A CA 1
ATOM 1476 C C . VAL A 1 198 ? -23.780 13.680 7.581 1.00 95.62 198 VAL A C 1
ATOM 1478 O O . VAL A 1 198 ? -24.232 14.299 8.541 1.00 95.62 198 VAL A O 1
ATOM 1481 N N . ALA A 1 199 ? -22.482 13.652 7.284 1.00 95.12 199 ALA A N 1
ATOM 1482 C CA . ALA A 1 199 ? -21.467 14.398 8.024 1.00 95.12 199 ALA A CA 1
ATOM 1483 C C . ALA A 1 199 ? -21.339 15.841 7.522 1.00 95.12 199 ALA A C 1
ATOM 1485 O O . ALA A 1 199 ? -21.205 16.767 8.314 1.00 95.12 199 ALA A O 1
ATOM 1486 N N . GLU A 1 200 ? -21.405 16.033 6.203 1.00 94.50 200 GLU A N 1
ATOM 1487 C CA . GLU A 1 200 ? -21.252 17.339 5.563 1.00 94.50 200 GLU A CA 1
ATOM 1488 C C . GLU A 1 200 ? -22.120 17.411 4.301 1.00 94.50 200 GLU A C 1
ATOM 1490 O O . GLU A 1 200 ? -22.237 16.436 3.554 1.00 94.50 200 GLU A O 1
ATOM 1495 N N . VAL A 1 201 ? -22.706 18.582 4.047 1.00 95.69 201 VAL A N 1
ATOM 1496 C CA . VAL A 1 201 ? -23.403 18.893 2.795 1.00 95.69 201 VAL A CA 1
ATOM 1497 C C . VAL A 1 201 ? -22.560 19.902 2.026 1.00 95.69 201 VAL A C 1
ATOM 1499 O O . VAL A 1 201 ? -22.411 21.044 2.455 1.00 95.69 201 VAL A O 1
ATOM 1502 N N . VAL A 1 202 ? -22.031 19.486 0.882 1.00 95.31 202 VAL A N 1
ATOM 1503 C CA . VAL A 1 202 ? -21.198 20.308 0.003 1.00 95.31 202 VAL A CA 1
ATOM 1504 C C . VAL A 1 202 ? -22.058 20.797 -1.159 1.00 95.31 202 VAL A C 1
ATOM 1506 O O . VAL A 1 202 ? -22.758 20.008 -1.792 1.00 95.31 202 VAL A O 1
ATOM 1509 N N . ARG A 1 203 ? -22.026 22.100 -1.442 1.00 96.38 203 ARG A N 1
ATOM 1510 C CA . ARG A 1 203 ? -22.678 22.690 -2.619 1.00 96.38 203 ARG A CA 1
ATOM 1511 C C . ARG A 1 203 ? -21.597 23.108 -3.608 1.00 96.38 203 ARG A C 1
ATOM 1513 O O . ARG A 1 203 ? -20.763 23.939 -3.258 1.00 96.38 203 ARG A O 1
ATOM 1520 N N . ASP A 1 204 ? -21.610 22.527 -4.801 1.00 92.44 204 ASP A N 1
ATOM 1521 C CA . ASP A 1 204 ? -20.695 22.846 -5.899 1.00 92.44 204 ASP A CA 1
ATOM 1522 C C . ASP A 1 204 ? -21.472 23.246 -7.170 1.00 92.44 204 ASP A C 1
ATOM 1524 O O . ASP A 1 204 ? -22.701 23.355 -7.156 1.00 92.44 204 ASP A O 1
ATOM 1528 N N . GLU A 1 205 ? -20.756 23.528 -8.262 1.00 93.44 205 GLU A N 1
ATOM 1529 C CA . GLU A 1 205 ? -21.361 23.885 -9.557 1.00 93.44 205 GLU A CA 1
ATOM 1530 C C . GLU A 1 205 ? -22.202 22.739 -10.154 1.00 93.44 205 GLU A C 1
ATOM 1532 O O . GLU A 1 205 ? -23.128 22.992 -10.923 1.00 93.44 205 GLU A O 1
ATOM 1537 N N . ASP A 1 206 ? -21.927 21.492 -9.756 1.00 91.06 206 ASP A N 1
ATOM 1538 C CA . ASP A 1 206 ? -22.622 20.288 -10.217 1.00 91.06 206 ASP A CA 1
ATOM 1539 C C . ASP A 1 206 ? -23.859 19.947 -9.358 1.00 91.06 206 ASP A C 1
ATOM 1541 O O . ASP A 1 206 ? -24.599 19.012 -9.681 1.00 91.06 206 ASP A O 1
ATOM 1545 N N . GLY A 1 207 ? -24.097 20.681 -8.264 1.00 94.12 207 GLY A N 1
ATOM 1546 C CA . GLY A 1 207 ? -25.262 20.542 -7.394 1.00 94.12 207 GLY A CA 1
ATOM 1547 C C . GLY A 1 207 ? -24.921 20.292 -5.923 1.00 94.12 207 GLY A C 1
ATOM 1548 O O . GLY A 1 207 ? -23.958 20.818 -5.369 1.00 94.12 207 GLY A O 1
ATOM 1549 N N . ILE A 1 208 ? -25.782 19.531 -5.240 1.00 95.44 208 ILE A N 1
ATOM 1550 C CA . ILE A 1 208 ? -25.606 19.184 -3.824 1.00 95.44 208 ILE A CA 1
ATOM 1551 C C . ILE A 1 208 ? -24.967 17.801 -3.734 1.00 95.44 208 ILE A C 1
ATOM 1553 O O . ILE A 1 208 ? -25.470 16.834 -4.310 1.00 95.44 208 ILE A O 1
ATOM 1557 N N . ARG A 1 209 ? -23.879 17.701 -2.971 1.00 96.94 209 ARG A N 1
ATOM 1558 C CA . ARG A 1 209 ? -23.217 16.441 -2.643 1.00 96.94 209 ARG A CA 1
ATOM 1559 C C . ARG A 1 209 ? -23.129 16.239 -1.137 1.00 96.94 209 ARG A C 1
ATOM 1561 O O . ARG A 1 209 ? -23.073 17.188 -0.361 1.00 96.94 209 ARG A O 1
ATOM 1568 N N . TYR A 1 210 ? -23.079 14.981 -0.729 1.00 96.38 210 TYR A N 1
ATOM 1569 C CA . TYR A 1 210 ? -23.112 14.568 0.666 1.00 96.38 210 TYR A CA 1
ATOM 1570 C C . TYR A 1 210 ? -21.834 13.817 1.019 1.00 96.38 210 TYR A C 1
ATOM 1572 O O . TYR A 1 210 ? -21.476 12.835 0.361 1.00 96.38 210 TYR A O 1
ATOM 1580 N N . ARG A 1 211 ? -21.154 14.259 2.078 1.00 96.50 211 ARG A N 1
ATOM 1581 C CA . ARG A 1 211 ? -20.131 13.460 2.753 1.00 96.50 211 ARG A CA 1
ATOM 1582 C C . ARG A 1 211 ? -20.818 12.616 3.805 1.00 96.50 211 ARG A C 1
ATOM 1584 O O . ARG A 1 211 ? -21.558 13.135 4.642 1.00 96.50 211 ARG A O 1
ATOM 1591 N N . LEU A 1 212 ? -20.578 11.317 3.749 1.00 95.62 212 LEU A N 1
ATOM 1592 C CA . LEU A 1 212 ? -21.253 10.358 4.609 1.00 95.62 212 LEU A CA 1
ATOM 1593 C C . LEU A 1 212 ? -20.285 9.781 5.630 1.00 95.62 212 LEU A C 1
ATOM 1595 O O . LEU A 1 212 ? -19.132 9.488 5.312 1.00 95.62 212 LEU A O 1
ATOM 1599 N N . ARG A 1 213 ? -20.786 9.574 6.843 1.00 95.75 213 ARG A N 1
ATOM 1600 C CA . ARG A 1 213 ? -20.077 8.915 7.935 1.00 95.75 213 ARG A CA 1
ATOM 1601 C C . ARG A 1 213 ? -20.790 7.626 8.300 1.00 95.75 213 ARG A C 1
ATOM 1603 O O . ARG A 1 213 ? -22.014 7.586 8.415 1.00 95.75 213 ARG A O 1
ATOM 1610 N N . ARG A 1 214 ? -20.032 6.545 8.452 1.00 95.56 214 ARG A N 1
ATOM 1611 C CA . ARG A 1 214 ? -20.560 5.250 8.885 1.00 95.56 214 ARG A CA 1
ATOM 1612 C C . ARG A 1 214 ? -20.855 5.312 10.382 1.00 95.56 214 ARG A C 1
ATOM 1614 O O . ARG A 1 214 ? -19.995 5.684 11.172 1.00 95.56 214 ARG A O 1
ATOM 1621 N N . ARG A 1 215 ? -22.065 4.922 10.787 1.00 92.69 215 ARG A N 1
ATOM 1622 C CA . ARG A 1 215 ? -22.522 5.008 12.187 1.00 92.69 215 ARG A CA 1
ATOM 1623 C C . ARG A 1 215 ? -21.819 4.023 13.120 1.00 92.69 215 ARG A C 1
ATOM 1625 O O . ARG A 1 215 ? -21.734 4.282 14.313 1.00 92.69 215 ARG A O 1
ATOM 1632 N N . ALA A 1 216 ? -21.362 2.889 12.590 1.00 89.44 216 ALA A N 1
ATOM 1633 C CA . ALA A 1 216 ? -20.766 1.822 13.391 1.00 89.44 216 ALA A CA 1
ATOM 1634 C C . ALA A 1 216 ? -19.413 2.217 14.009 1.00 89.44 216 ALA A C 1
ATOM 1636 O O . ALA A 1 216 ? -19.131 1.841 15.140 1.00 89.44 216 ALA A O 1
ATOM 1637 N N . ASP A 1 217 ? -18.589 2.960 13.268 1.00 92.12 217 ASP A N 1
ATOM 1638 C CA . ASP A 1 217 ? -17.199 3.275 13.625 1.00 92.12 217 ASP A CA 1
ATOM 1639 C C . ASP A 1 217 ? -16.849 4.768 13.487 1.00 92.12 217 ASP A C 1
ATOM 1641 O O . ASP A 1 217 ? -15.740 5.174 13.825 1.00 92.12 217 ASP A O 1
ATOM 1645 N N . GLY A 1 218 ? -17.775 5.599 13.000 1.00 93.00 218 GLY A N 1
ATOM 1646 C CA . GLY A 1 218 ? -17.534 7.018 12.754 1.00 93.00 218 GLY A CA 1
ATOM 1647 C C . GLY A 1 218 ? -16.639 7.292 11.542 1.00 93.00 218 GLY A C 1
ATOM 1648 O O . GLY A 1 218 ? -16.219 8.433 11.357 1.00 93.00 218 GLY A O 1
ATOM 1649 N N . TYR A 1 219 ? -16.340 6.292 10.707 1.00 94.44 219 TYR A N 1
ATOM 1650 C CA . TYR A 1 219 ? -15.472 6.474 9.547 1.00 94.44 219 TYR A CA 1
ATOM 1651 C C . TYR A 1 219 ? -16.159 7.304 8.456 1.00 94.44 219 TYR A C 1
ATOM 1653 O O . TYR A 1 219 ? -17.248 6.958 7.986 1.00 94.44 219 TYR A O 1
ATOM 1661 N N . GLU A 1 220 ? -15.507 8.379 8.016 1.00 96.38 220 GLU A N 1
ATOM 1662 C CA . GLU A 1 220 ? -15.968 9.204 6.898 1.00 96.38 220 GLU A CA 1
ATOM 1663 C C . GLU A 1 220 ? -15.570 8.586 5.559 1.00 96.38 220 GLU A C 1
ATOM 1665 O O . GLU A 1 220 ? -14.402 8.298 5.296 1.00 96.38 220 GLU A O 1
ATOM 1670 N N . LEU A 1 221 ? -16.554 8.386 4.686 1.00 94.06 221 LEU A N 1
ATOM 1671 C CA . LEU A 1 221 ? -16.312 7.863 3.350 1.00 94.06 221 LEU A CA 1
ATOM 1672 C C . LEU A 1 221 ? -15.505 8.884 2.525 1.00 94.06 221 LEU A C 1
ATOM 1674 O O . LEU A 1 221 ? -15.872 10.058 2.475 1.00 94.06 221 LEU A O 1
ATOM 1678 N N . PRO A 1 222 ? -14.453 8.450 1.805 1.00 93.06 222 PRO A N 1
ATOM 1679 C CA . PRO A 1 222 ? -13.570 9.355 1.065 1.00 93.06 222 PRO A CA 1
ATOM 1680 C C . PRO A 1 222 ? -14.222 9.978 -0.179 1.00 93.06 222 PRO A C 1
ATOM 1682 O O . PRO A 1 222 ? -13.644 10.867 -0.800 1.00 93.06 222 PRO A O 1
ATOM 1685 N N . ARG A 1 223 ? -15.409 9.503 -0.577 1.00 94.88 223 ARG A N 1
ATOM 1686 C CA . ARG A 1 223 ? -16.130 9.953 -1.770 1.00 94.88 223 ARG A CA 1
ATOM 1687 C C . ARG A 1 223 ? -17.389 10.723 -1.378 1.00 94.88 223 ARG A C 1
ATOM 1689 O O . ARG A 1 223 ? -18.096 10.330 -0.457 1.00 94.88 223 ARG A O 1
ATOM 1696 N N . LEU A 1 224 ? -17.681 11.779 -2.135 1.00 96.44 224 LEU A N 1
ATOM 1697 C CA . LEU A 1 224 ? -18.937 12.519 -2.051 1.00 96.44 224 LEU A CA 1
ATOM 1698 C C . LEU A 1 224 ? -20.038 11.822 -2.865 1.00 96.44 224 LEU A C 1
ATOM 1700 O O . LEU A 1 224 ? -19.791 11.354 -3.981 1.00 96.44 224 LEU A O 1
ATOM 1704 N N . PHE A 1 225 ? -21.246 11.780 -2.315 1.00 96.25 225 PHE A N 1
ATOM 1705 C CA . PHE A 1 225 ? -22.413 11.129 -2.912 1.00 96.25 225 PHE A CA 1
ATOM 1706 C C . PHE A 1 225 ? -23.405 12.163 -3.439 1.00 96.25 225 PHE A C 1
ATOM 1708 O O . PHE A 1 225 ? -23.564 13.223 -2.839 1.00 96.25 225 PHE A O 1
ATOM 1715 N N . SER A 1 226 ? -24.060 11.871 -4.563 1.00 96.50 226 SER A N 1
ATOM 1716 C CA . SER A 1 226 ? -25.098 12.745 -5.125 1.00 96.50 226 SER A CA 1
ATOM 1717 C C . SER A 1 226 ? -26.457 12.514 -4.455 1.00 96.50 226 SER A C 1
ATOM 1719 O O . SER A 1 226 ? -26.664 11.498 -3.792 1.00 96.50 226 SER A O 1
ATOM 1721 N N . ASP A 1 227 ? -27.405 13.421 -4.681 1.00 95.50 227 ASP A N 1
ATOM 1722 C CA . ASP A 1 227 ? -28.816 13.277 -4.290 1.00 95.50 227 ASP A CA 1
ATOM 1723 C C . ASP A 1 227 ? -29.486 11.994 -4.825 1.00 95.50 227 ASP A C 1
ATOM 1725 O O . ASP A 1 227 ? -30.439 11.495 -4.238 1.00 95.50 227 ASP A O 1
ATOM 1729 N N . ARG A 1 228 ? -28.972 11.417 -5.917 1.00 95.38 228 ARG A N 1
ATOM 1730 C CA . ARG A 1 228 ? -29.464 10.153 -6.498 1.00 95.38 228 ARG A CA 1
ATOM 1731 C C . ARG A 1 228 ? -28.916 8.901 -5.822 1.00 95.38 228 ARG A C 1
ATOM 1733 O O . ARG A 1 228 ? -29.435 7.806 -6.062 1.00 95.38 228 ARG A O 1
ATOM 1740 N N . ASP A 1 229 ? -27.840 9.046 -5.056 1.00 96.12 229 ASP A N 1
ATOM 1741 C CA . ASP A 1 229 ? -27.147 7.943 -4.388 1.00 96.12 229 ASP A CA 1
ATOM 1742 C C . ASP A 1 229 ? -27.449 7.888 -2.885 1.00 96.12 229 ASP A C 1
ATOM 1744 O O . ASP A 1 229 ? -27.019 6.945 -2.221 1.00 96.12 229 ASP A O 1
ATOM 1748 N N . VAL A 1 230 ? -28.181 8.873 -2.357 1.00 95.50 230 VAL A N 1
ATOM 1749 C CA . VAL A 1 230 ? -28.547 8.991 -0.943 1.00 95.50 230 VAL A CA 1
ATOM 1750 C C . VAL A 1 230 ? -30.057 9.137 -0.829 1.00 95.50 230 VAL A C 1
ATOM 1752 O O . VAL A 1 230 ? -30.664 9.918 -1.555 1.00 95.50 230 VAL A O 1
ATOM 1755 N N . ARG A 1 231 ? -30.669 8.402 0.097 1.00 95.00 231 ARG A N 1
ATOM 1756 C CA . ARG A 1 231 ? -32.075 8.595 0.464 1.00 95.00 231 ARG A CA 1
ATOM 1757 C C . ARG A 1 231 ? -32.261 8.481 1.969 1.00 95.00 231 ARG A C 1
ATOM 1759 O O . ARG A 1 231 ? -31.455 7.844 2.651 1.00 95.00 231 ARG A O 1
ATOM 1766 N N . ASP A 1 232 ? -33.337 9.074 2.466 1.00 92.38 232 ASP A N 1
ATOM 1767 C CA . ASP A 1 232 ? -33.757 8.885 3.851 1.00 92.38 232 ASP A CA 1
ATOM 1768 C C . ASP A 1 232 ? -34.070 7.403 4.099 1.00 92.38 232 ASP A C 1
ATOM 1770 O O . ASP A 1 232 ? -34.603 6.716 3.221 1.00 92.38 232 ASP A O 1
ATOM 1774 N N . VAL A 1 233 ? -33.724 6.907 5.292 1.00 87.94 233 VAL A N 1
ATOM 1775 C CA . VAL A 1 233 ? -34.116 5.559 5.718 1.00 87.94 233 VAL A CA 1
ATOM 1776 C C . VAL A 1 233 ? -35.638 5.492 5.717 1.00 87.94 233 VAL A C 1
ATOM 1778 O O . VAL A 1 233 ? -36.296 6.220 6.460 1.00 87.94 233 VAL A O 1
ATOM 1781 N N . ASP A 1 234 ? -36.198 4.616 4.885 1.00 76.69 234 ASP A N 1
ATOM 1782 C CA . ASP A 1 234 ? -37.634 4.370 4.888 1.00 76.69 234 ASP A CA 1
ATOM 1783 C C . ASP A 1 234 ? -37.980 3.657 6.216 1.00 76.69 234 ASP A C 1
ATOM 1785 O O . ASP A 1 234 ? -37.471 2.557 6.480 1.00 76.69 234 ASP A O 1
ATOM 1789 N N . PRO A 1 235 ? -38.832 4.235 7.086 1.00 61.84 235 PRO A N 1
ATOM 1790 C CA . PRO A 1 235 ? -39.120 3.665 8.401 1.00 61.84 235 PRO A CA 1
ATOM 1791 C C . PRO A 1 235 ? -39.723 2.238 8.438 1.00 61.84 235 PRO A C 1
ATOM 1793 O O . PRO A 1 235 ? -39.595 1.609 9.493 1.00 61.84 235 PRO A O 1
ATOM 1796 N N . PRO A 1 236 ? -40.334 1.633 7.389 1.00 51.25 236 PRO A N 1
ATOM 1797 C CA . PRO A 1 236 ? -40.930 0.300 7.519 1.00 51.25 236 PRO A CA 1
ATOM 1798 C C . PRO A 1 236 ? -39.935 -0.875 7.389 1.00 51.25 236 PRO A C 1
ATOM 1800 O O . PRO A 1 236 ? -40.365 -2.023 7.238 1.00 51.25 236 PRO A O 1
ATOM 1803 N N . HIS A 1 237 ? -38.616 -0.645 7.462 1.00 48.16 237 HIS A N 1
ATOM 1804 C CA . HIS A 1 237 ? -37.596 -1.701 7.318 1.00 48.16 237 HIS A CA 1
ATOM 1805 C C . HIS A 1 237 ? -36.782 -2.040 8.576 1.00 48.16 237 HIS A C 1
ATOM 1807 O O . HIS A 1 237 ? -35.918 -2.914 8.512 1.00 48.16 237 HIS A O 1
ATOM 1813 N N . LEU A 1 238 ? -37.135 -1.507 9.752 1.00 50.00 238 LEU A N 1
ATOM 1814 C CA . LEU A 1 238 ? -36.728 -2.092 11.043 1.00 50.00 238 LEU A CA 1
ATOM 1815 C C . LEU A 1 238 ? -37.489 -3.411 11.308 1.00 50.00 238 LEU A C 1
ATOM 1817 O O . LEU A 1 238 ? -38.145 -3.579 12.332 1.00 50.00 238 LEU A O 1
ATOM 1821 N N . ARG A 1 239 ? -37.446 -4.363 10.365 1.00 44.25 239 ARG A N 1
ATOM 1822 C CA . ARG A 1 239 ? -37.858 -5.742 10.630 1.00 44.25 239 ARG A CA 1
ATOM 1823 C C . ARG A 1 239 ? -36.801 -6.374 11.523 1.00 44.25 239 ARG A C 1
ATOM 1825 O O . ARG A 1 239 ? -35.648 -6.521 11.133 1.00 44.25 239 ARG A O 1
ATOM 1832 N N . GLU A 1 240 ? -37.250 -6.688 12.730 1.00 42.50 240 GLU A N 1
ATOM 1833 C CA . GLU A 1 240 ? -36.605 -7.470 13.777 1.00 42.50 240 GLU A CA 1
ATOM 1834 C C . GLU A 1 240 ? -35.530 -8.429 13.244 1.00 42.50 240 GLU A C 1
ATOM 1836 O O . GLU A 1 240 ? -35.819 -9.413 12.563 1.00 42.50 240 GLU A O 1
ATOM 1841 N N . VAL A 1 241 ? -34.273 -8.156 13.598 1.00 43.06 241 VAL A N 1
ATOM 1842 C CA . VAL A 1 241 ? -33.212 -9.161 13.537 1.00 43.06 241 VAL A CA 1
ATOM 1843 C C . VAL A 1 241 ? -33.524 -10.177 14.643 1.00 43.06 241 VAL A C 1
ATOM 1845 O O . VAL A 1 241 ? -33.538 -9.782 15.815 1.00 43.06 241 VAL A O 1
ATOM 1848 N N . PRO A 1 242 ? -33.785 -11.462 14.334 1.00 42.62 242 PRO A N 1
ATOM 1849 C CA . PRO A 1 242 ? -33.979 -12.458 15.373 1.00 42.62 242 PRO A CA 1
ATOM 1850 C C . PRO A 1 242 ? -32.674 -12.578 16.157 1.00 42.62 242 PRO A C 1
ATOM 1852 O O . PRO A 1 242 ? -31.632 -12.925 15.596 1.00 42.62 242 PRO A O 1
ATOM 1855 N N . ARG A 1 243 ? -32.731 -12.268 17.455 1.00 42.69 243 ARG A N 1
ATOM 1856 C CA . ARG A 1 243 ? -31.633 -12.545 18.383 1.00 42.69 243 ARG A CA 1
ATOM 1857 C C . ARG A 1 243 ? -31.420 -14.062 18.397 1.00 42.69 243 ARG A C 1
ATOM 1859 O O . ARG A 1 243 ? -32.326 -14.791 18.794 1.00 42.69 243 ARG A O 1
ATOM 1866 N N . ARG A 1 244 ? -30.270 -14.513 17.895 1.00 47.88 244 ARG A N 1
ATOM 1867 C CA . ARG A 1 244 ? -29.764 -15.872 18.123 1.00 47.88 244 ARG A CA 1
ATOM 1868 C C . ARG A 1 244 ? -29.076 -15.944 19.475 1.00 47.88 244 ARG A C 1
ATOM 1870 O O . ARG A 1 244 ? -28.450 -14.928 19.849 1.00 47.88 244 ARG A O 1
#

Secondary structure (DSSP, 8-state):
-HHHHHHHHHHHHHHHHHHHHHHHHHHHHHHHHHHHHHHHHHHHHHHHHHHHHHHHHHHHHHHHHHHHHHHHHHHHHHHHHHHHHHHHHHHHHHHHHHHHHHHHHHHHHHHHHHHHHHHHTTS--PPPS---EETTEE-------PPP------------TTSS-------------TT-EEEEE-SSSSEEEEEEEEEEEEEETTEEEEEEEETTT-PBPSS-EETTTEEEPPGGG-------

Foldseek 3Di:
DVVVVVVVVVVVVVVVVVVVVVVVVVVVVVVVVVVVVVVVVVVVVVVVVVVVVVVVVVVVVVVVVVVVVVVVVVVVVVVVVVVVVVVVVVVVVVVVVVVVVVVVVVVVVVVVVVVVCVVVPPDDDDDPDDFDADPPGTDPPDDPDDDDPDDDDPDDPPPDPPPPDDDDDDDPDDPFDPQFKWFFDPPPPTDTHTQKGFPDWDQDPVGIWTFIAGNVPRDIDPDTHDPVGMDGDDPPPPPDDPDD

Radius of gyration: 48.25 Å; chains: 1; bounding box: 98×49×159 Å

pLDDT: mean 82.41, std 21.61, range [34.59, 98.56]

Sequence (244 aa):
MKLGRKRARSELLDAVRAELEWSRSELRTAVADAVAEVEERLHSRLDERARVEAVAIGQLGETGAQLGERVAQFERALERISSTCDLAVHTVQMNRAERLAVLDALQELSERVHGAAEAAGGGGRRPGSGGLTVLGGTVSAGDPQEPPAGDDLPARTAVTPEQLAQHPAGGSHAVIRLDGVEVRCRFDGDHWVGGFEVAEVVRDEDGIRYRLRRRADGYELPRLFSDRDVRDVDPPHLREVPRR